Protein AF-A0AAV4P342-F1 (afdb_monomer)

Solvent-accessible surface area (backbone atoms only — not comparable to full-atom values): 11420 Å² total; per-residue (Å²): 116,71,64,65,54,53,54,51,52,50,56,57,56,65,56,68,67,87,67,71,72,65,56,50,40,52,44,43,48,60,34,45,47,59,43,49,54,59,71,66,46,94,61,94,72,48,71,66,59,52,39,51,38,52,49,53,28,53,54,42,44,49,54,38,46,46,70,66,46,58,88,58,86,49,70,69,57,56,50,50,53,48,54,50,50,56,51,38,50,75,76,40,58,54,82,57,60,67,51,48,56,55,42,55,52,46,56,63,74,35,53,67,62,44,52,48,28,45,54,52,24,50,50,52,46,50,50,55,57,73,69,47,93,63,97,67,82,57,63,36,56,50,51,30,51,30,50,53,42,27,51,52,43,40,26,53,51,35,24,74,73,62,31,66,68,47,15,51,52,50,46,56,62,63,64,71,55,58,67,71,50,47,54,24,19,63,76,62,72,53,53,68,66,52,54,52,48,52,50,57,57,60,77,71,113

InterPro domains:
  IPR002542 T20D4.11-like domain [PF01579] (27-186)

Secondary structure (DSSP, 8-state):
-HHHHHHHHHHHHHTT--SSTTHHHHHHHHHHHHHHHHHT-SS---HHHHHHHHHHHHHHHHHHHHHHHTT---HHHHHHHHHHHHHHHHHS--HHHHHHHHHHHHHHTTHHHHHHHHHHHHHHHHHHHHH--SSS--HHHHHHHHHHHHHHHHHHHHHHHH-HHHHHHHHHHTTS--HHHHHHHHHTT-HHHHHHHHHHHHTT-

Sequence (205 aa):
MQLKIVILLAILATVSVQGDEDCGEEKAGECVERLLATLLRDDDVTEEEVCSELRAVADCLRDAADECLGTTETPEIDEGLKELDDLLQQNCPTVSKRESDDLEECVKTMEDDIMDCIADSVADALESVMQSPESEVDENQLKCSMYNSVTTCIVDKIEAKCGEEAGLQMLEEMLDIPDEIKEACDSVSSLNNIFEYEIDKKKKK

pLDDT: mean 70.83, std 13.27, range [38.41, 88.88]

Foldseek 3Di:
DVLLVVLVVLLVVLLPDDDPNPQLNVQLCVLCVVLVVLVPDPDPRDLQNNLVSLVSSLVSNVVSCCVVQPPNDDVVSVVSSVVSVVSSCVRVPDPCPVLVVVLVVQLVVCPVQLVVQLVVLLVVLVVVQVPDPDPDDLPLVSLQSSLVSSLVSSLVVSCVRSNNVSSVVSNVVSVVDPPSNVVSVVVVVHPCVPSVVVVVVSVVD

Nearest PDB structures (foldseek):
  5uf7-assembly1_A  TM=2.389E-01  e=2.631E+00  Rattus norvegicus
  6w2v-assembly1_A  TM=1.939E-01  e=3.025E+00  synthetic construct

Organism: NCBI:txid1538125

Mean predicted aligned error: 17.67 Å

Structure (mmCIF, N/CA/C/O backbone):
data_AF-A0AAV4P342-F1
#
_entry.id   AF-A0AAV4P342-F1
#
loop_
_atom_site.group_PDB
_atom_site.id
_atom_site.type_symbol
_atom_site.label_atom_id
_atom_site.label_alt_id
_atom_site.label_comp_id
_atom_site.label_asym_id
_atom_site.label_entity_id
_atom_site.label_seq_id
_atom_site.pdbx_PDB_ins_code
_atom_site.Cartn_x
_atom_site.Cartn_y
_atom_site.Cartn_z
_atom_site.occupancy
_atom_site.B_iso_or_equiv
_atom_site.auth_seq_id
_atom_site.auth_comp_id
_atom_site.auth_asym_id
_atom_site.auth_atom_id
_atom_site.pdbx_PDB_model_num
ATOM 1 N N . MET A 1 1 ? -16.221 1.670 30.013 1.00 39.69 1 MET A N 1
ATOM 2 C CA . MET A 1 1 ? -15.671 2.496 31.120 1.00 39.69 1 MET A CA 1
ATOM 3 C C . MET A 1 1 ? -14.377 1.939 31.719 1.00 39.69 1 MET A C 1
ATOM 5 O O . MET A 1 1 ? -13.473 2.730 31.921 1.00 39.69 1 MET A O 1
ATOM 9 N N . GLN A 1 2 ? -14.238 0.631 31.985 1.00 41.50 2 GLN A N 1
ATOM 10 C CA . GLN A 1 2 ? -13.010 0.081 32.597 1.00 41.50 2 GLN A CA 1
ATOM 11 C C . GLN A 1 2 ? -11.780 0.110 31.665 1.00 41.50 2 GLN A C 1
ATOM 13 O O . GLN A 1 2 ? -10.688 0.411 32.125 1.00 41.50 2 GLN A O 1
ATOM 18 N N . LEU A 1 3 ? -11.972 -0.096 30.357 1.00 52.66 3 LEU A N 1
ATOM 19 C CA . LEU A 1 3 ? -10.901 -0.075 29.347 1.00 52.66 3 LEU A CA 1
ATOM 20 C C . LEU A 1 3 ? -10.212 1.298 29.225 1.00 52.66 3 LEU A C 1
ATOM 22 O O . LEU A 1 3 ? -8.991 1.389 29.200 1.00 52.66 3 LEU A O 1
ATOM 26 N N . LYS A 1 4 ? -11.018 2.373 29.239 1.00 46.91 4 LYS A N 1
ATOM 27 C CA . LYS A 1 4 ? -10.556 3.768 29.140 1.00 46.91 4 LYS A CA 1
ATOM 28 C C . LYS A 1 4 ? -9.584 4.124 30.270 1.00 46.91 4 LYS A C 1
ATOM 30 O O . LYS A 1 4 ? -8.632 4.850 30.040 1.00 46.91 4 LYS A O 1
ATOM 35 N N . ILE A 1 5 ? -9.805 3.576 31.468 1.00 50.38 5 ILE A N 1
ATOM 36 C CA . ILE A 1 5 ? -8.973 3.819 32.655 1.00 50.38 5 ILE A CA 1
ATOM 37 C C . ILE A 1 5 ? -7.654 3.039 32.578 1.00 50.38 5 ILE A C 1
ATOM 39 O O . ILE A 1 5 ? -6.623 3.562 32.977 1.00 50.38 5 ILE A O 1
ATOM 43 N N . VAL A 1 6 ? -7.668 1.811 32.049 1.00 53.28 6 VAL A N 1
ATOM 44 C CA . VAL A 1 6 ? -6.453 0.988 31.907 1.00 53.28 6 VAL A CA 1
ATOM 45 C C . VAL A 1 6 ? -5.507 1.584 30.865 1.00 53.28 6 VAL A C 1
ATOM 47 O O . VAL A 1 6 ? -4.316 1.689 31.127 1.00 53.28 6 VAL A O 1
ATOM 50 N N . ILE A 1 7 ? -6.046 2.046 29.734 1.00 55.00 7 ILE A N 1
ATOM 51 C CA . ILE A 1 7 ? -5.265 2.702 28.676 1.00 55.00 7 ILE A CA 1
ATOM 52 C C . ILE A 1 7 ? -4.688 4.036 29.175 1.00 55.00 7 ILE A C 1
ATOM 54 O O . ILE A 1 7 ? -3.506 4.300 28.993 1.00 55.00 7 ILE A O 1
ATOM 58 N N . LEU A 1 8 ? -5.484 4.830 29.900 1.00 53.34 8 LEU A N 1
ATOM 59 C CA . LEU A 1 8 ? -5.010 6.050 30.567 1.00 53.34 8 LEU A CA 1
ATOM 60 C C . LEU A 1 8 ? -3.870 5.779 31.553 1.00 53.34 8 LEU A C 1
ATOM 62 O O . LEU A 1 8 ? -2.905 6.532 31.593 1.00 53.34 8 LEU A O 1
ATOM 66 N N . LEU A 1 9 ? -3.971 4.714 32.351 1.00 53.09 9 LEU A N 1
ATOM 67 C CA . LEU A 1 9 ? -2.932 4.351 33.315 1.00 53.09 9 LEU A CA 1
ATOM 68 C C .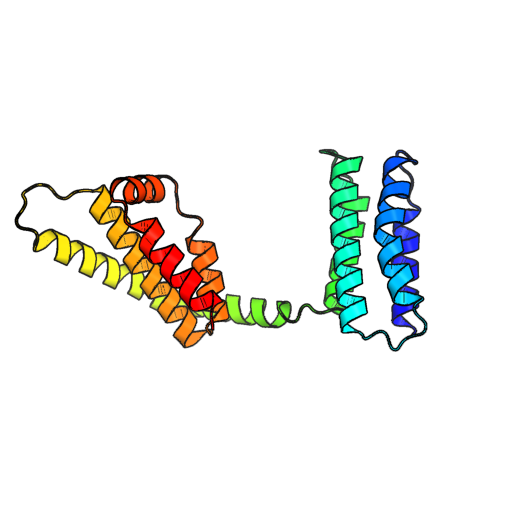 LEU A 1 9 ? -1.657 3.841 32.636 1.00 53.09 9 LEU A C 1
ATOM 70 O O . LEU A 1 9 ? -0.576 4.127 33.140 1.00 53.09 9 LEU A O 1
ATOM 74 N N . ALA A 1 10 ? -1.771 3.132 31.510 1.00 54.78 10 ALA A N 1
ATOM 75 C CA . ALA A 1 10 ? -0.622 2.688 30.722 1.00 54.78 10 ALA A CA 1
ATOM 76 C C . ALA A 1 10 ? 0.124 3.880 30.102 1.00 54.78 10 ALA A C 1
ATOM 78 O O . ALA A 1 10 ? 1.331 3.997 30.273 1.00 54.78 10 ALA A O 1
ATOM 79 N N . ILE A 1 11 ? -0.609 4.821 29.498 1.00 54.84 11 ILE A N 1
ATOM 80 C CA . ILE A 1 11 ? -0.045 6.045 28.909 1.00 54.84 11 ILE A CA 1
ATOM 81 C C . ILE A 1 11 ? 0.599 6.937 29.984 1.00 54.84 11 ILE A C 1
ATOM 83 O O . ILE A 1 11 ? 1.686 7.471 29.795 1.00 54.84 11 ILE A O 1
ATOM 87 N N . LEU A 1 12 ? -0.031 7.086 31.153 1.00 54.97 12 LEU A N 1
ATOM 88 C CA . LEU A 1 12 ? 0.563 7.845 32.261 1.00 54.97 12 LEU A CA 1
ATOM 89 C C . LEU A 1 12 ? 1.820 7.163 32.832 1.00 54.97 12 LEU A C 1
ATOM 91 O O . LEU A 1 12 ? 2.720 7.848 33.318 1.00 54.97 12 LEU A O 1
ATOM 95 N N . ALA A 1 13 ? 1.890 5.829 32.777 1.00 53.59 13 ALA A N 1
ATOM 96 C CA . ALA A 1 13 ? 3.057 5.071 33.217 1.00 53.59 13 ALA A CA 1
ATOM 97 C C . ALA A 1 13 ? 4.241 5.194 32.244 1.00 53.59 13 ALA A C 1
ATOM 99 O O . ALA A 1 13 ? 5.375 5.267 32.708 1.00 53.59 13 ALA A O 1
ATOM 100 N N . THR A 1 14 ? 4.003 5.280 30.930 1.00 51.47 14 THR A N 1
ATOM 101 C CA . THR A 1 14 ? 5.074 5.477 29.934 1.00 51.47 14 THR A CA 1
ATOM 102 C C . THR A 1 14 ? 5.670 6.884 29.982 1.00 51.47 14 THR A C 1
ATOM 104 O O . THR A 1 14 ? 6.860 7.045 29.748 1.00 51.47 14 THR A O 1
ATOM 107 N N . VAL A 1 15 ? 4.880 7.897 30.359 1.00 50.38 15 VAL A N 1
ATOM 108 C CA . VAL A 1 15 ? 5.348 9.293 30.501 1.00 50.38 15 VAL A CA 1
ATOM 109 C C . VAL A 1 15 ? 6.301 9.481 31.691 1.00 50.38 15 VAL A C 1
ATOM 111 O O . VAL A 1 15 ? 7.052 10.444 31.721 1.00 50.38 15 VAL A O 1
ATOM 114 N N . SER A 1 16 ? 6.302 8.582 32.681 1.00 46.53 16 SER A N 1
ATOM 115 C CA . SER A 1 16 ? 7.044 8.779 33.939 1.00 46.53 16 SER A CA 1
ATOM 116 C C . SER A 1 16 ? 8.382 8.024 34.037 1.00 46.53 16 SER A C 1
ATOM 118 O O . SER A 1 16 ? 8.934 7.891 35.135 1.00 46.53 16 SER A O 1
ATOM 120 N N . VAL A 1 17 ? 8.936 7.535 32.919 1.00 43.97 17 VAL A N 1
ATOM 121 C CA . VAL A 1 17 ? 10.207 6.787 32.905 1.00 43.97 17 VAL A CA 1
ATOM 122 C C . VAL A 1 17 ? 11.373 7.668 32.426 1.00 43.97 17 VAL A C 1
ATOM 124 O O . VAL A 1 17 ? 11.512 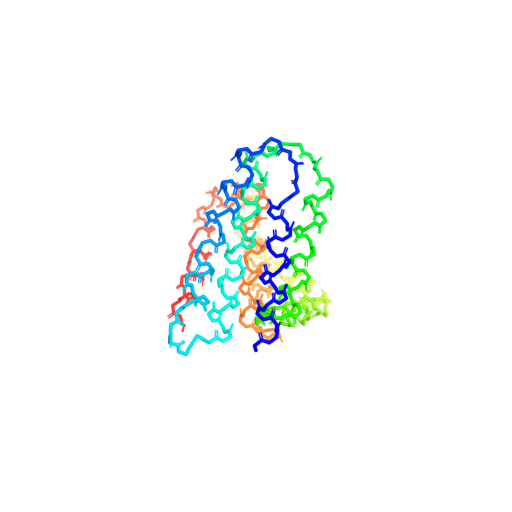7.991 31.256 1.00 43.97 17 VAL A O 1
ATOM 127 N N . GLN A 1 18 ? 12.204 8.025 33.408 1.00 46.19 18 GLN A N 1
ATOM 128 C CA . GLN A 1 18 ? 13.411 8.865 33.421 1.00 46.19 18 GLN A CA 1
ATOM 129 C C . GLN A 1 18 ? 14.385 8.755 32.226 1.00 46.19 18 GLN A C 1
ATOM 131 O O . GLN A 1 18 ? 14.973 7.697 31.997 1.00 46.19 18 GLN A O 1
ATOM 136 N N . GLY A 1 19 ? 14.709 9.908 31.623 1.00 38.41 19 GLY A N 1
ATOM 137 C CA . GLY A 1 19 ? 15.906 10.141 30.796 1.00 38.41 19 GLY A CA 1
ATOM 138 C C . GLY A 1 19 ? 15.825 11.461 30.011 1.00 38.41 19 GLY A C 1
ATOM 139 O O . GLY A 1 19 ? 14.938 11.599 29.184 1.00 38.41 19 GLY A O 1
ATOM 140 N N . ASP A 1 20 ? 16.723 12.420 30.296 1.00 45.66 20 ASP A N 1
ATOM 141 C CA . ASP A 1 20 ? 16.700 13.832 29.837 1.00 45.66 20 ASP A CA 1
ATOM 142 C C . ASP A 1 20 ? 15.310 14.495 29.970 1.00 45.66 20 ASP A C 1
ATOM 144 O O . ASP A 1 20 ? 14.632 14.821 28.995 1.00 45.66 20 ASP A O 1
ATOM 148 N N . GLU A 1 21 ? 14.926 14.675 31.243 1.00 49.41 21 GLU A N 1
ATOM 149 C CA . GLU A 1 21 ? 13.583 14.938 31.800 1.00 49.41 21 GLU A CA 1
ATOM 150 C C . GLU A 1 21 ? 12.731 16.015 31.097 1.00 49.41 21 GLU A C 1
ATOM 152 O O . GLU A 1 21 ? 11.513 15.966 31.213 1.00 49.41 21 GLU A O 1
ATOM 157 N N . ASP A 1 22 ? 13.304 16.953 30.338 1.00 54.69 22 ASP A N 1
ATOM 158 C CA . ASP A 1 22 ? 12.523 18.056 29.760 1.00 54.69 22 ASP A CA 1
ATOM 159 C C . ASP A 1 22 ? 11.938 17.744 28.364 1.00 54.69 22 ASP A C 1
ATOM 161 O O . ASP A 1 22 ? 10.807 18.128 28.091 1.00 54.69 22 ASP A O 1
ATOM 165 N N . CYS A 1 23 ? 12.652 17.040 27.470 1.00 65.62 23 CYS A N 1
ATOM 166 C CA . CYS A 1 23 ? 12.171 16.842 26.086 1.00 65.62 23 CYS A CA 1
ATOM 167 C C . CYS A 1 23 ? 11.056 15.794 26.012 1.00 65.62 23 CYS A C 1
ATOM 169 O O . CYS A 1 23 ? 9.989 16.044 25.449 1.00 65.62 23 CYS A O 1
ATOM 171 N N . GLY A 1 24 ? 11.313 14.614 26.586 1.00 64.38 24 GLY A N 1
ATOM 172 C CA . GLY A 1 24 ? 10.409 13.471 26.482 1.00 64.38 24 GLY A CA 1
ATOM 173 C C . GLY A 1 24 ? 9.099 13.693 27.233 1.00 64.38 24 GLY A C 1
ATOM 174 O O . GLY A 1 24 ? 8.031 13.416 26.693 1.00 64.38 24 GLY A O 1
ATOM 175 N N . GLU A 1 25 ? 9.160 14.242 28.449 1.00 64.31 25 GLU A N 1
ATOM 176 C CA . GLU A 1 25 ? 7.966 14.469 29.271 1.00 64.31 25 GLU A CA 1
ATOM 177 C C . GLU A 1 25 ? 7.082 15.594 28.714 1.00 64.31 25 GLU A C 1
ATOM 179 O O . GLU A 1 25 ? 5.857 15.448 28.693 1.00 64.31 25 GLU A O 1
ATOM 184 N N . GLU A 1 26 ? 7.676 16.690 28.220 1.00 70.00 26 GLU A N 1
ATOM 185 C CA . GLU A 1 26 ? 6.932 17.803 27.614 1.00 70.00 26 GLU A CA 1
ATOM 186 C C . GLU A 1 26 ? 6.199 17.336 26.352 1.00 70.00 26 GLU A C 1
ATOM 188 O O . GLU A 1 26 ? 4.979 17.484 26.249 1.00 70.00 26 GLU A O 1
ATOM 193 N N . LYS A 1 27 ? 6.916 16.681 25.431 1.00 73.69 27 LYS A N 1
ATOM 194 C CA . LYS A 1 27 ? 6.348 16.186 24.172 1.00 73.69 27 LYS A CA 1
ATOM 195 C C . LYS A 1 27 ? 5.317 15.088 24.386 1.00 73.69 27 LYS A C 1
ATOM 197 O O . LYS A 1 27 ? 4.244 15.130 23.788 1.00 73.69 27 LYS A O 1
ATOM 202 N N . ALA A 1 28 ? 5.586 14.135 25.277 1.00 71.69 28 ALA A N 1
ATOM 203 C CA . ALA A 1 28 ? 4.610 13.101 25.595 1.00 71.69 28 ALA A CA 1
ATOM 204 C C . ALA A 1 28 ? 3.357 13.697 26.264 1.00 71.69 28 ALA A C 1
ATOM 206 O O . ALA A 1 28 ? 2.240 13.262 25.982 1.00 71.69 28 ALA A O 1
ATOM 207 N N . GLY A 1 29 ? 3.517 14.740 27.086 1.00 70.88 29 GLY A N 1
ATOM 208 C CA . GLY A 1 29 ? 2.409 15.525 27.625 1.00 70.88 29 GLY A CA 1
ATOM 209 C C . GLY A 1 29 ? 1.546 16.164 26.533 1.00 70.88 29 GLY A C 1
ATOM 210 O O . GLY A 1 29 ? 0.322 16.006 26.556 1.00 70.88 29 GLY A O 1
ATOM 211 N N . GLU A 1 30 ? 2.170 16.817 25.548 1.00 78.56 30 GLU A N 1
ATOM 212 C CA . GLU A 1 30 ? 1.481 17.406 24.388 1.00 78.56 30 GLU A CA 1
ATOM 213 C C . GLU A 1 30 ? 0.723 16.350 23.568 1.00 78.56 30 GLU A C 1
ATOM 215 O O . GLU A 1 30 ? -0.422 16.578 23.160 1.00 78.56 30 GLU A O 1
ATOM 220 N N . CYS A 1 31 ? 1.317 15.168 23.372 1.00 79.62 31 CYS A N 1
ATOM 221 C CA . CYS A 1 31 ? 0.676 14.067 22.657 1.00 79.62 31 CYS A CA 1
ATOM 222 C C . CYS A 1 31 ? -0.607 13.597 23.353 1.00 79.62 31 CYS A C 1
ATOM 224 O O . CYS A 1 31 ? -1.614 13.323 22.700 1.00 79.62 31 CYS A O 1
ATOM 226 N N . VAL A 1 32 ? -0.604 13.533 24.685 1.00 78.50 32 VAL A N 1
ATOM 227 C CA . VAL A 1 32 ? -1.720 12.983 25.469 1.00 78.50 32 VAL A CA 1
ATOM 228 C C . VAL A 1 32 ? -2.809 14.025 25.752 1.00 78.50 32 VAL A C 1
ATOM 230 O O . VAL A 1 32 ? -3.959 13.658 26.013 1.00 78.50 32 VAL A O 1
ATOM 233 N N . GLU A 1 33 ? -2.507 15.323 25.652 1.00 77.81 33 GLU A N 1
ATOM 234 C CA . GLU A 1 33 ? -3.463 16.404 25.924 1.00 77.81 33 GLU A CA 1
ATOM 235 C C . GLU A 1 33 ? -4.714 16.321 25.033 1.00 77.81 33 GLU A C 1
ATOM 237 O O . GLU A 1 33 ? -5.838 16.479 25.520 1.00 77.81 33 GLU A O 1
ATOM 242 N N . ARG A 1 34 ? -4.551 15.997 23.742 1.00 71.69 34 ARG A N 1
ATOM 243 C CA . ARG A 1 34 ? -5.686 15.846 22.810 1.00 71.69 34 ARG A CA 1
ATOM 244 C C . ARG A 1 34 ? -6.589 14.676 23.176 1.00 71.69 34 ARG A C 1
ATOM 246 O O . ARG A 1 34 ? -7.809 14.831 23.224 1.00 71.69 34 ARG A O 1
ATOM 253 N N . LEU A 1 35 ? -5.996 13.538 23.527 1.00 75.94 35 LEU A N 1
ATOM 254 C CA . LEU A 1 35 ? -6.743 12.373 23.988 1.00 75.94 35 LEU A CA 1
ATOM 255 C C . LEU A 1 35 ? -7.497 12.670 25.285 1.00 75.94 35 LEU A C 1
ATOM 257 O O . LEU A 1 35 ? -8.662 12.296 25.414 1.00 75.94 35 LEU A O 1
ATOM 261 N N . LEU A 1 36 ? -6.867 13.367 26.234 1.00 73.19 36 LEU A N 1
ATOM 262 C CA . LEU A 1 36 ? -7.525 13.804 27.465 1.00 73.19 36 LEU A CA 1
ATOM 263 C C . LEU A 1 36 ? -8.701 14.732 27.168 1.00 73.19 36 LEU A C 1
ATOM 265 O O . LEU A 1 36 ? -9.776 14.534 27.731 1.00 73.19 36 LEU A O 1
ATOM 269 N N . ALA A 1 37 ? -8.533 15.696 26.262 1.00 76.75 37 ALA A N 1
ATOM 270 C CA . ALA A 1 37 ? -9.610 16.589 25.854 1.00 76.75 37 ALA A CA 1
ATOM 271 C C . ALA A 1 37 ? -10.787 15.810 25.252 1.00 76.75 37 ALA A C 1
ATOM 273 O O . ALA A 1 37 ? -11.933 16.061 25.623 1.00 76.75 37 ALA A O 1
ATOM 274 N N . THR A 1 38 ? -10.521 14.820 24.396 1.00 74.12 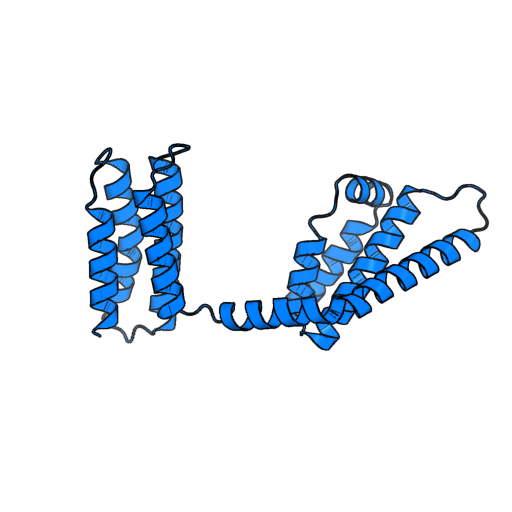38 THR A N 1
ATOM 275 C CA . THR A 1 38 ? -11.562 13.960 23.820 1.00 74.12 38 THR A CA 1
ATOM 276 C C . THR A 1 38 ? -12.234 13.086 24.877 1.00 74.12 38 THR A C 1
ATOM 278 O O . THR A 1 38 ? -13.456 12.997 24.901 1.00 74.12 38 THR A O 1
ATOM 281 N N . LEU A 1 39 ? -11.479 12.485 25.800 1.00 71.12 39 LEU A N 1
ATOM 282 C CA . LEU A 1 39 ? -12.028 11.627 26.857 1.00 71.12 39 LEU A CA 1
ATOM 283 C C . LEU A 1 39 ? -12.814 12.392 27.934 1.00 71.12 39 LEU A C 1
ATOM 285 O O . LEU A 1 39 ? -13.676 11.794 28.579 1.00 71.12 39 LEU A O 1
ATOM 289 N N . LEU A 1 40 ? -12.507 13.675 28.143 1.00 73.06 40 LEU A N 1
ATOM 290 C CA . LEU A 1 40 ? -13.145 14.550 29.133 1.00 73.06 40 LEU A CA 1
ATOM 291 C C . LEU A 1 40 ? -14.313 15.369 28.569 1.00 73.06 40 LEU A C 1
ATOM 293 O O . LEU A 1 40 ? -14.919 16.137 29.316 1.00 73.06 40 LEU A O 1
ATOM 297 N N . ARG A 1 41 ? -14.647 15.234 27.279 1.00 76.06 41 ARG A N 1
ATOM 298 C CA . ARG A 1 41 ? -15.871 15.840 26.739 1.00 76.06 41 ARG A CA 1
ATOM 299 C C . ARG A 1 41 ? -17.101 15.204 27.389 1.00 76.06 41 ARG A C 1
ATOM 301 O O . ARG A 1 41 ? -17.213 13.986 27.459 1.00 76.06 41 ARG A O 1
ATOM 308 N N . ASP A 1 42 ? -18.038 16.054 27.811 1.00 58.31 42 ASP A N 1
ATOM 309 C CA . ASP A 1 42 ? -19.325 15.664 28.413 1.00 58.31 42 ASP A CA 1
ATOM 310 C C . ASP A 1 42 ? -20.308 15.014 27.405 1.00 58.31 42 ASP A C 1
ATOM 312 O O . ASP A 1 42 ? -21.388 14.569 27.796 1.00 58.31 42 ASP A O 1
ATOM 316 N N . ASP A 1 43 ? -19.951 14.970 26.116 1.00 65.69 43 ASP A N 1
ATOM 317 C CA . ASP A 1 43 ? -20.760 14.403 25.029 1.00 65.69 43 ASP A CA 1
ATOM 318 C C . ASP A 1 43 ? -20.573 12.873 24.897 1.00 65.69 43 ASP A C 1
ATOM 320 O O . ASP A 1 43 ? -19.605 12.301 25.399 1.00 65.69 4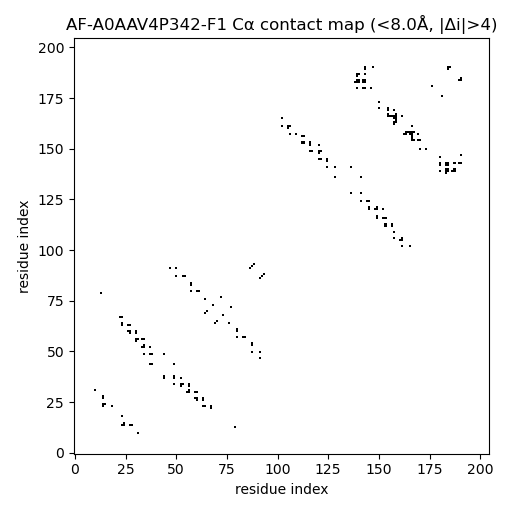3 ASP A O 1
ATOM 324 N N . ASP A 1 44 ? -21.480 12.199 24.177 1.00 69.00 44 ASP A N 1
ATOM 325 C CA . ASP A 1 44 ? -21.371 10.772 23.826 1.00 69.00 44 ASP A CA 1
ATOM 326 C C . ASP A 1 44 ? -20.176 10.518 22.879 1.00 69.00 44 ASP A C 1
ATOM 328 O O . ASP A 1 44 ? -20.338 10.403 21.666 1.00 69.00 44 ASP A O 1
ATOM 332 N N . VAL A 1 45 ? -18.964 10.431 23.435 1.00 71.75 45 VAL A N 1
ATOM 333 C CA . VAL A 1 45 ? -17.745 10.076 22.691 1.00 71.75 45 VAL A CA 1
ATOM 334 C C . VAL A 1 45 ? -17.844 8.629 22.214 1.00 71.75 45 VAL A C 1
ATOM 336 O O . VAL A 1 45 ? -17.912 7.697 23.031 1.00 71.75 45 VAL A O 1
ATOM 339 N N . THR A 1 46 ? -17.809 8.437 20.899 1.00 77.69 46 THR A N 1
ATOM 340 C CA . THR A 1 46 ? -17.882 7.111 20.277 1.00 77.69 46 THR A CA 1
ATOM 341 C C . THR A 1 46 ? -16.581 6.323 20.460 1.00 77.69 46 THR A C 1
ATOM 343 O O . THR A 1 46 ? -15.510 6.882 20.697 1.00 77.69 46 THR A O 1
ATOM 346 N N . GLU A 1 47 ? -16.653 4.992 20.374 1.00 72.31 47 GLU A N 1
ATOM 347 C CA . GLU A 1 47 ? -15.452 4.141 20.423 1.00 72.31 47 GLU A CA 1
ATOM 348 C C . GLU A 1 47 ? -14.510 4.419 19.242 1.00 72.31 47 GLU A C 1
ATOM 350 O O . GLU A 1 47 ? -13.296 4.395 19.414 1.00 72.31 47 GLU A O 1
ATOM 355 N N . GLU A 1 48 ? -15.061 4.765 18.076 1.00 73.12 48 GLU A N 1
ATOM 356 C CA . GLU A 1 48 ? -14.302 5.121 16.875 1.00 73.12 48 GLU A CA 1
ATOM 357 C C . GLU A 1 48 ? -13.490 6.409 17.062 1.00 73.12 48 GLU A C 1
ATOM 359 O O . GLU A 1 48 ? -12.299 6.430 16.753 1.00 73.12 48 GLU A O 1
ATOM 364 N N . GLU A 1 49 ? -14.085 7.446 17.660 1.00 76.31 49 GLU A N 1
ATOM 365 C CA . GLU A 1 49 ? -13.376 8.684 18.010 1.00 76.31 49 GLU A CA 1
ATOM 366 C C . GLU A 1 49 ? -12.256 8.428 19.024 1.00 76.31 49 GLU A C 1
ATOM 368 O O . GLU A 1 49 ? -11.139 8.909 18.843 1.00 76.31 49 GLU A O 1
ATOM 373 N N . VAL A 1 50 ? -12.508 7.618 20.060 1.00 78.38 50 VAL A N 1
ATOM 374 C CA . VAL A 1 50 ? -11.465 7.253 21.037 1.00 78.38 50 VAL A CA 1
ATOM 375 C C . VAL A 1 50 ? -10.322 6.501 20.362 1.00 78.38 50 VAL A C 1
ATOM 377 O O . VAL A 1 50 ? -9.160 6.770 20.649 1.00 78.38 50 VAL A O 1
ATOM 380 N N . CYS A 1 51 ? -10.634 5.572 19.462 1.00 78.75 51 CYS A N 1
ATOM 381 C CA . CYS A 1 51 ? -9.626 4.808 18.744 1.00 78.75 51 CYS A CA 1
ATOM 382 C C . CYS A 1 51 ? -8.835 5.649 17.742 1.00 78.75 51 CYS A C 1
ATOM 384 O O . CYS A 1 51 ? -7.637 5.425 17.582 1.00 78.75 51 CYS A O 1
ATOM 386 N N . SER A 1 52 ? -9.471 6.625 17.094 1.00 80.44 52 SER A N 1
ATOM 387 C CA . SER A 1 52 ? -8.784 7.593 16.239 1.00 80.44 52 SER A CA 1
ATOM 388 C C . SER A 1 52 ? -7.789 8.431 17.042 1.00 80.44 52 SER A C 1
ATOM 390 O O . SER A 1 52 ? -6.629 8.544 16.656 1.00 80.44 52 SER A O 1
ATOM 392 N N . GLU A 1 53 ? -8.215 8.971 18.185 1.00 82.06 53 GLU A N 1
ATOM 393 C CA . GLU A 1 53 ? -7.340 9.774 19.043 1.00 82.06 53 GLU A CA 1
ATOM 394 C C . GLU A 1 53 ? -6.206 8.942 19.641 1.00 82.06 53 GLU A C 1
ATOM 396 O O . GLU A 1 53 ? -5.065 9.384 19.650 1.00 82.06 53 GLU A O 1
ATOM 401 N N . LEU A 1 54 ? -6.477 7.714 20.089 1.00 79.62 54 LEU A N 1
ATOM 402 C CA . LEU A 1 54 ? -5.438 6.834 20.628 1.00 79.62 54 LEU A CA 1
ATOM 403 C C . LEU A 1 54 ? -4.341 6.516 19.602 1.00 79.62 54 LEU A C 1
ATOM 405 O O . LEU A 1 54 ? -3.172 6.464 19.975 1.00 79.62 54 LEU A O 1
ATOM 409 N N . ARG A 1 55 ? -4.696 6.336 18.322 1.00 81.62 55 ARG A N 1
ATOM 410 C CA . ARG A 1 55 ? -3.704 6.171 17.248 1.00 81.62 55 ARG A CA 1
ATOM 411 C C . ARG A 1 55 ? -2.901 7.448 17.030 1.00 81.62 55 ARG A C 1
ATOM 413 O O . ARG A 1 55 ? -1.681 7.382 16.994 1.00 81.62 55 ARG A O 1
ATOM 420 N N . ALA A 1 56 ? -3.569 8.6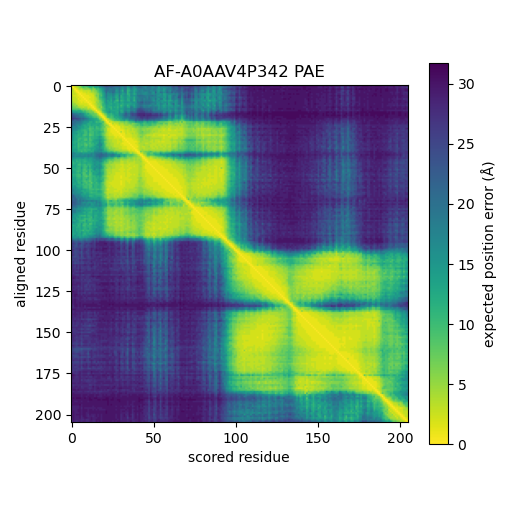01 16.996 1.00 82.31 56 ALA A N 1
ATOM 421 C CA . ALA A 1 56 ? -2.892 9.889 16.872 1.00 82.31 56 ALA A CA 1
ATOM 422 C C . ALA A 1 56 ? -1.908 10.152 18.029 1.00 82.31 56 ALA A C 1
ATOM 424 O O . ALA A 1 56 ? -0.841 10.721 17.810 1.00 82.31 56 ALA A O 1
ATOM 425 N N . VAL A 1 57 ? -2.233 9.712 19.251 1.00 82.69 57 VAL A N 1
ATOM 426 C CA . VAL A 1 57 ? -1.302 9.767 20.388 1.00 82.69 57 VAL A CA 1
ATOM 427 C C . VAL A 1 57 ? -0.114 8.839 20.178 1.00 82.69 57 VAL A C 1
ATOM 429 O O . VAL A 1 57 ? 1.009 9.258 20.429 1.00 82.69 57 VAL A O 1
ATOM 432 N N . ALA A 1 58 ? -0.337 7.605 19.725 1.00 81.00 58 ALA A N 1
ATOM 433 C CA . ALA A 1 58 ? 0.757 6.671 19.467 1.00 81.00 58 ALA A CA 1
ATOM 434 C C . ALA A 1 58 ? 1.716 7.191 18.389 1.00 81.00 58 ALA A C 1
ATOM 436 O O . ALA A 1 58 ? 2.924 7.142 18.593 1.00 81.00 58 ALA A O 1
ATOM 437 N N . ASP A 1 59 ? 1.193 7.753 17.298 1.00 82.88 59 ASP A N 1
ATOM 438 C CA . ASP A 1 59 ? 2.010 8.372 16.250 1.00 82.88 59 ASP A CA 1
ATOM 439 C C . ASP A 1 59 ? 2.805 9.565 16.799 1.00 82.88 59 ASP A C 1
ATOM 441 O O . ASP A 1 59 ? 4.016 9.633 16.625 1.00 82.88 59 ASP A O 1
ATOM 445 N N . CYS A 1 60 ? 2.158 10.442 17.572 1.00 81.81 60 CYS A N 1
ATOM 446 C CA . CYS A 1 60 ? 2.831 11.567 18.219 1.00 81.81 60 CYS A CA 1
ATOM 447 C C . CYS A 1 60 ? 3.942 11.120 19.187 1.00 81.81 60 CYS A C 1
ATOM 449 O O . CYS A 1 60 ? 4.995 11.748 19.247 1.00 81.81 60 CYS A O 1
ATOM 451 N N . LEU A 1 61 ? 3.736 10.029 19.935 1.00 79.19 61 LEU A N 1
ATOM 452 C CA . LEU A 1 61 ? 4.752 9.480 20.838 1.00 79.19 61 LEU A CA 1
ATOM 453 C C . LEU A 1 61 ? 5.947 8.893 20.080 1.00 79.19 61 LEU A C 1
ATOM 455 O O . LEU A 1 61 ? 7.066 8.996 20.579 1.00 79.19 61 LEU A O 1
ATOM 459 N N . ARG A 1 62 ? 5.738 8.319 18.886 1.00 80.00 62 ARG A N 1
ATOM 460 C CA . ARG A 1 62 ? 6.840 7.888 18.011 1.00 80.00 62 ARG A CA 1
ATOM 461 C C . ARG A 1 62 ? 7.643 9.077 17.515 1.00 80.00 62 ARG A C 1
ATOM 463 O O . ARG A 1 62 ? 8.853 9.093 17.695 1.00 80.00 62 ARG A O 1
ATOM 470 N N . ASP A 1 63 ? 6.963 10.094 16.990 1.00 81.44 63 ASP A N 1
ATOM 471 C CA . ASP A 1 63 ? 7.621 11.317 16.526 1.00 81.44 63 ASP A CA 1
ATOM 472 C C . ASP A 1 63 ? 8.406 11.982 17.670 1.00 81.44 63 ASP A C 1
ATOM 474 O O . ASP A 1 63 ? 9.540 12.417 17.489 1.00 81.44 63 ASP A O 1
ATOM 478 N N . ALA A 1 64 ? 7.838 12.009 18.880 1.00 79.19 64 ALA A N 1
ATOM 479 C CA . ALA A 1 64 ? 8.511 12.518 20.071 1.00 79.19 64 ALA A CA 1
ATOM 480 C C . ALA A 1 64 ? 9.738 11.677 20.463 1.00 79.19 64 ALA A C 1
ATOM 482 O O . ALA A 1 64 ? 10.764 12.241 20.848 1.00 79.19 64 ALA A O 1
ATOM 483 N N . ALA A 1 65 ? 9.653 10.348 20.364 1.00 74.44 65 ALA A N 1
ATOM 484 C CA . ALA A 1 65 ? 10.782 9.457 20.610 1.00 74.44 65 ALA A CA 1
ATOM 485 C C . ALA A 1 65 ? 11.904 9.699 19.588 1.00 74.44 65 ALA A C 1
ATOM 487 O O . ALA A 1 65 ? 13.052 9.899 19.987 1.00 74.44 65 ALA A O 1
ATOM 488 N N . ASP A 1 66 ? 11.571 9.790 18.301 1.00 78.12 66 ASP A N 1
ATOM 489 C CA . ASP A 1 66 ? 12.524 10.073 17.225 1.00 78.12 66 ASP A CA 1
ATOM 490 C C . ASP A 1 66 ? 13.174 11.458 17.390 1.00 78.12 66 ASP A C 1
ATOM 492 O O . ASP A 1 66 ? 14.387 11.612 17.231 1.00 78.12 66 ASP A O 1
ATOM 496 N N . GLU A 1 67 ? 12.395 12.478 17.761 1.00 77.06 67 GLU A N 1
ATOM 497 C CA . GLU A 1 67 ? 12.889 13.839 17.991 1.00 77.06 67 GLU A CA 1
ATOM 498 C C . GLU A 1 67 ? 13.799 13.944 19.224 1.00 77.06 67 GLU A C 1
ATOM 500 O O . GLU A 1 67 ? 14.837 14.612 19.165 1.00 77.06 67 GLU A O 1
ATOM 505 N N . CYS A 1 68 ? 13.427 13.309 20.341 1.00 74.31 68 CYS A N 1
ATOM 506 C CA . CYS A 1 68 ? 14.164 13.433 21.600 1.00 74.31 68 CYS A CA 1
ATOM 507 C C . CYS A 1 68 ? 15.367 12.478 21.691 1.00 74.31 68 CYS A C 1
ATOM 509 O O . CYS A 1 68 ? 16.361 12.818 22.334 1.00 74.31 68 CYS A O 1
ATOM 511 N N . LEU A 1 69 ? 15.321 11.306 21.047 1.00 69.81 69 LEU A N 1
ATOM 512 C CA . LEU A 1 69 ? 16.393 10.299 21.097 1.00 69.81 69 LEU A CA 1
ATOM 513 C C . LEU A 1 69 ? 17.278 10.299 19.844 1.00 69.81 69 LEU A C 1
ATOM 515 O O . LEU A 1 69 ? 18.434 9.850 19.887 1.00 69.81 69 LEU A O 1
ATOM 519 N N . GLY A 1 70 ? 16.767 10.811 18.722 1.00 71.38 70 GLY A N 1
ATOM 520 C CA . GLY A 1 70 ? 17.457 10.828 17.440 1.00 71.38 70 GLY A CA 1
ATOM 521 C C . GLY A 1 70 ? 17.804 9.419 16.960 1.00 71.38 70 GLY A C 1
ATOM 522 O O . GLY A 1 70 ? 16.941 8.606 16.675 1.00 71.38 70 GLY A O 1
ATOM 523 N N . THR A 1 71 ? 19.103 9.125 16.856 1.00 67.75 71 THR A N 1
ATOM 524 C CA . THR A 1 71 ? 19.608 7.799 16.420 1.00 67.75 71 THR A CA 1
ATOM 525 C C . THR A 1 71 ? 19.926 6.858 17.584 1.00 67.75 71 THR A C 1
ATOM 527 O O . THR A 1 71 ? 20.538 5.809 17.388 1.00 67.75 71 THR A O 1
ATOM 530 N N . THR A 1 72 ? 19.588 7.261 18.808 1.00 69.81 72 THR A N 1
ATOM 531 C CA . THR A 1 72 ? 19.882 6.485 20.011 1.00 69.81 72 THR A CA 1
ATOM 532 C C . THR A 1 72 ? 18.786 5.448 20.208 1.00 69.81 72 THR A C 1
ATOM 534 O O . THR A 1 72 ? 17.703 5.788 20.669 1.00 69.81 72 THR A O 1
ATOM 537 N N . GLU A 1 73 ? 19.070 4.189 19.878 1.00 65.50 73 GLU A N 1
ATOM 538 C CA . GLU A 1 73 ? 18.156 3.082 20.175 1.00 65.50 73 GLU A CA 1
ATOM 539 C C . GLU A 1 73 ? 18.024 2.908 21.695 1.00 65.50 73 GLU A C 1
ATOM 541 O O . GLU A 1 73 ? 19.019 2.692 22.400 1.00 65.50 73 GLU A O 1
ATOM 546 N N . THR A 1 74 ? 16.794 2.999 22.199 1.00 71.19 74 THR A N 1
ATOM 547 C CA . THR A 1 74 ? 16.459 2.760 23.605 1.00 71.19 74 THR A CA 1
ATOM 548 C C . THR A 1 74 ? 15.446 1.614 23.681 1.00 71.19 74 THR A C 1
ATOM 550 O O . THR A 1 74 ? 14.254 1.805 23.433 1.00 71.19 74 THR A O 1
ATOM 553 N N . PRO A 1 75 ? 15.896 0.394 24.027 1.00 71.06 75 PRO A N 1
ATOM 554 C CA . PRO A 1 75 ? 15.051 -0.794 23.955 1.00 71.06 75 PRO A CA 1
ATOM 555 C C . PRO A 1 75 ? 13.805 -0.696 24.843 1.00 71.06 75 PRO A C 1
ATOM 557 O O . PRO A 1 75 ? 12.789 -1.300 24.520 1.00 71.06 75 PRO A O 1
ATOM 560 N N . GLU A 1 76 ? 13.850 0.077 25.932 1.00 67.88 76 GLU A N 1
ATOM 561 C CA . GLU A 1 76 ? 12.696 0.322 26.798 1.00 67.88 76 GLU A CA 1
ATOM 562 C C . GLU A 1 76 ? 11.591 1.149 26.116 1.00 67.88 76 GLU A C 1
ATOM 564 O O . GLU A 1 76 ? 10.407 0.905 26.354 1.00 67.88 76 GLU A O 1
ATOM 569 N N . ILE A 1 77 ? 11.953 2.119 25.269 1.00 66.50 77 ILE A N 1
ATOM 570 C CA . ILE A 1 77 ? 10.984 2.956 24.545 1.00 66.50 77 ILE A CA 1
ATOM 571 C C . ILE A 1 77 ? 10.434 2.187 23.350 1.00 66.50 77 ILE A C 1
ATOM 573 O O . ILE A 1 77 ? 9.224 2.195 23.136 1.00 66.50 77 ILE A O 1
ATOM 577 N N . ASP A 1 78 ? 11.284 1.437 22.649 1.00 69.06 78 ASP A N 1
ATOM 578 C CA . ASP A 1 78 ? 10.851 0.537 21.579 1.00 69.06 78 ASP A CA 1
ATOM 579 C C . ASP A 1 78 ? 9.880 -0.537 22.098 1.00 69.06 78 ASP A C 1
ATOM 581 O O . ASP A 1 78 ? 8.858 -0.823 21.468 1.00 69.06 78 ASP A O 1
ATOM 585 N N . GLU A 1 79 ? 10.159 -1.117 23.273 1.00 72.31 79 GLU A N 1
ATOM 586 C CA . GLU A 1 79 ? 9.265 -2.070 23.938 1.00 72.31 79 GLU A CA 1
ATOM 587 C C . GLU A 1 79 ? 7.946 -1.399 24.345 1.00 72.31 79 GLU A C 1
ATOM 589 O O . GLU A 1 79 ? 6.877 -1.937 24.056 1.00 72.31 79 GLU A O 1
ATOM 594 N N . GLY A 1 80 ? 7.995 -0.192 24.917 1.00 69.31 80 GLY A N 1
ATOM 595 C CA . GLY A 1 80 ? 6.798 0.571 25.283 1.00 69.31 80 GLY A CA 1
ATOM 596 C C . GLY A 1 80 ? 5.917 0.959 24.088 1.00 69.31 80 GLY A C 1
ATOM 597 O O . GLY A 1 80 ? 4.693 0.819 24.150 1.00 69.31 80 GLY A O 1
ATOM 598 N N . LEU A 1 81 ? 6.516 1.400 22.978 1.00 72.69 81 LEU A N 1
ATOM 599 C CA . LEU A 1 81 ? 5.802 1.720 21.735 1.00 72.69 81 LEU A CA 1
ATOM 600 C C . LEU A 1 81 ? 5.170 0.469 21.118 1.00 72.69 81 LEU A C 1
ATOM 602 O O . LEU A 1 81 ? 4.035 0.511 20.639 1.00 72.69 81 LEU A O 1
ATOM 606 N N . LYS A 1 82 ? 5.867 -0.667 21.184 1.00 74.88 82 LYS A N 1
ATOM 607 C CA . LYS A 1 82 ? 5.339 -1.948 20.717 1.00 74.88 82 LYS A CA 1
ATOM 608 C C . LYS A 1 82 ? 4.174 -2.449 21.574 1.00 74.88 82 LYS A C 1
ATOM 610 O O . LYS A 1 82 ? 3.174 -2.913 21.030 1.00 74.88 82 LYS A O 1
ATOM 615 N N . GLU A 1 83 ? 4.261 -2.336 22.899 1.00 74.44 83 GLU A N 1
ATOM 616 C CA . GLU A 1 83 ? 3.145 -2.668 23.793 1.00 74.44 83 GLU A CA 1
ATOM 617 C C . GLU A 1 83 ? 1.923 -1.775 23.531 1.00 74.44 83 GLU A C 1
ATOM 619 O O . GLU A 1 83 ? 0.784 -2.256 23.542 1.00 74.44 83 GLU A O 1
ATOM 624 N N . LEU A 1 84 ? 2.148 -0.487 23.252 1.00 73.38 84 LEU A N 1
ATOM 625 C CA . LEU A 1 84 ? 1.091 0.445 22.867 1.00 73.38 84 LEU A CA 1
ATOM 626 C C . LEU A 1 84 ? 0.410 0.014 21.560 1.00 73.38 84 LEU A C 1
ATOM 628 O O . LEU A 1 84 ? -0.820 0.024 21.485 1.00 73.38 84 LEU A O 1
ATOM 632 N N . ASP A 1 85 ? 1.179 -0.431 20.566 1.00 72.62 85 ASP A N 1
ATOM 633 C CA . ASP A 1 85 ? 0.645 -0.968 19.312 1.00 72.62 85 ASP A CA 1
ATOM 634 C C . ASP A 1 85 ? -0.172 -2.241 19.499 1.00 72.62 85 ASP A C 1
ATOM 636 O O . ASP A 1 85 ? -1.250 -2.386 18.913 1.00 72.62 85 ASP A O 1
ATOM 640 N N . ASP A 1 86 ? 0.309 -3.163 20.325 1.00 76.12 86 ASP A N 1
ATOM 641 C CA . ASP A 1 86 ? -0.406 -4.402 20.614 1.00 76.12 86 ASP A CA 1
ATOM 642 C C . ASP A 1 86 ? -1.730 -4.111 21.337 1.00 76.12 86 ASP A C 1
ATOM 644 O O . ASP A 1 86 ? -2.761 -4.731 21.046 1.00 76.12 86 ASP A O 1
ATOM 648 N N . LEU A 1 87 ? -1.738 -3.132 22.248 1.00 72.56 87 LEU A N 1
ATOM 649 C CA . LEU A 1 87 ? -2.950 -2.668 22.921 1.00 72.56 87 LEU A CA 1
ATOM 650 C C . LEU A 1 87 ? -3.916 -1.981 21.953 1.00 72.56 87 LEU A C 1
ATOM 652 O O . LEU A 1 87 ? -5.123 -2.245 22.019 1.00 72.56 87 LEU A O 1
ATOM 656 N N . LEU A 1 88 ? -3.409 -1.140 21.051 1.00 76.44 88 LEU A N 1
ATOM 657 C CA . LEU A 1 88 ? -4.200 -0.512 19.998 1.00 76.44 88 LEU A CA 1
ATOM 658 C C . LEU A 1 88 ? -4.830 -1.558 19.087 1.00 76.44 88 LEU A C 1
ATOM 660 O O . LEU A 1 88 ? -6.023 -1.488 18.831 1.00 76.44 88 LEU A O 1
ATOM 664 N N . GLN A 1 89 ? -4.095 -2.575 18.655 1.00 73.44 89 GLN A N 1
ATOM 665 C CA . GLN A 1 89 ? -4.641 -3.615 17.781 1.00 73.44 89 GLN A CA 1
ATOM 666 C C . GLN A 1 89 ? -5.733 -4.446 18.454 1.00 73.44 89 GLN A C 1
ATOM 668 O O . GLN A 1 89 ? -6.730 -4.793 17.821 1.00 73.44 89 GLN A O 1
ATOM 673 N N . GLN A 1 90 ? -5.569 -4.754 19.741 1.00 75.56 90 GLN A N 1
ATOM 674 C CA . GLN A 1 90 ? -6.541 -5.548 20.492 1.00 75.56 90 GLN A CA 1
ATOM 675 C C . GLN A 1 90 ? -7.838 -4.785 20.785 1.00 75.56 90 GLN A C 1
ATOM 677 O O . GLN A 1 90 ? -8.912 -5.387 20.803 1.00 75.56 90 GLN A O 1
ATOM 682 N N . ASN A 1 91 ? -7.744 -3.479 21.049 1.00 71.31 91 ASN A N 1
ATOM 683 C CA . ASN A 1 91 ? -8.862 -2.680 21.568 1.00 71.31 91 ASN A CA 1
ATOM 684 C C . ASN A 1 91 ? -9.443 -1.702 20.544 1.00 71.31 91 ASN A C 1
ATOM 686 O O . ASN A 1 91 ? -10.611 -1.335 20.628 1.00 71.31 91 ASN A O 1
ATOM 690 N N . CYS A 1 92 ? -8.625 -1.309 19.580 1.00 74.44 92 CYS A N 1
ATOM 691 C CA . CYS A 1 92 ? -8.928 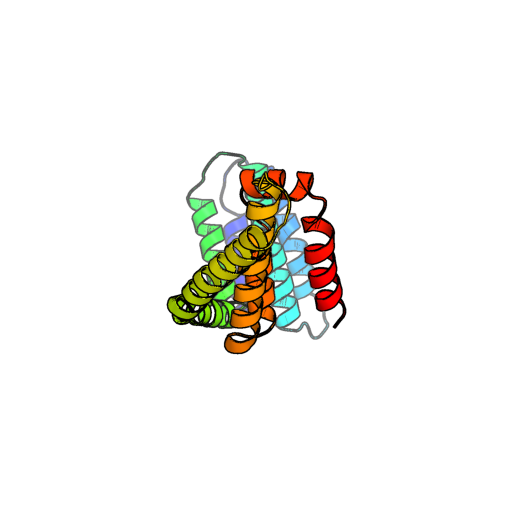-0.424 18.473 1.00 74.44 92 CYS A CA 1
ATOM 692 C C . CYS A 1 92 ? -8.476 -1.090 17.171 1.00 74.44 92 CYS A C 1
ATOM 694 O O . CYS A 1 92 ? -7.594 -0.556 16.488 1.00 74.44 92 CYS A O 1
ATOM 696 N N . PRO A 1 93 ? -9.045 -2.260 16.813 1.00 64.12 93 PRO A N 1
ATOM 697 C CA . PRO A 1 93 ? -8.711 -2.907 15.559 1.00 64.12 93 PRO A CA 1
ATOM 698 C C . PRO A 1 93 ? -8.960 -1.903 14.440 1.00 64.12 93 PRO A C 1
ATOM 700 O O . PRO A 1 93 ? -10.058 -1.360 14.287 1.00 64.12 93 PRO A O 1
ATOM 703 N N . THR A 1 94 ? -7.902 -1.568 13.710 1.00 57.16 94 THR A N 1
ATOM 704 C CA . THR A 1 94 ? -8.046 -0.879 12.437 1.00 57.16 94 THR A CA 1
ATOM 705 C C . THR A 1 94 ? -8.958 -1.765 11.612 1.00 57.16 94 THR A C 1
ATOM 707 O O . THR A 1 94 ? -8.719 -2.972 11.534 1.00 57.16 94 THR A O 1
ATOM 710 N N . VAL A 1 95 ? -10.014 -1.190 11.036 1.00 49.06 95 VAL A N 1
ATOM 711 C CA . VAL A 1 95 ? -10.892 -1.923 10.112 1.00 49.06 95 VAL A CA 1
ATOM 712 C C . VAL A 1 95 ? -10.034 -2.650 9.054 1.00 49.06 95 VAL A C 1
ATOM 714 O O . VAL A 1 95 ? -10.331 -3.786 8.712 1.00 49.06 95 VAL A O 1
ATOM 717 N N . SER A 1 96 ? -8.850 -2.101 8.741 1.00 47.28 96 SER A N 1
ATOM 718 C CA . SER A 1 96 ? -7.861 -2.652 7.816 1.00 47.28 96 SER A CA 1
ATOM 719 C C . SER A 1 96 ? -7.050 -3.882 8.250 1.00 47.28 96 SER A C 1
ATOM 721 O O . SER A 1 96 ? -6.491 -4.516 7.368 1.00 47.28 96 SER A O 1
ATOM 723 N N . LYS A 1 97 ? -6.924 -4.274 9.532 1.00 40.72 97 LYS A N 1
ATOM 724 C CA . LYS A 1 97 ? -5.963 -5.353 9.891 1.00 40.72 97 LYS A CA 1
ATOM 725 C C . LYS A 1 97 ? -6.501 -6.774 9.705 1.00 40.72 97 LYS A C 1
ATOM 727 O O . LYS A 1 97 ? -5.734 -7.707 9.519 1.00 40.72 97 LYS A O 1
ATOM 732 N N . ARG A 1 98 ? -7.826 -6.948 9.743 1.00 42.00 98 ARG A N 1
ATOM 733 C CA . ARG A 1 98 ? -8.455 -8.213 9.325 1.00 42.00 98 ARG A CA 1
ATOM 734 C C . ARG A 1 98 ? -8.513 -8.329 7.806 1.00 42.00 98 ARG A C 1
ATOM 736 O O . ARG A 1 98 ? -8.336 -9.421 7.293 1.00 42.00 98 ARG A O 1
ATOM 743 N N . GLU A 1 99 ? -8.718 -7.210 7.117 1.00 48.06 99 GLU A N 1
ATOM 744 C CA . GLU A 1 99 ? -8.739 -7.179 5.656 1.00 48.06 99 GLU A CA 1
ATOM 745 C C . GLU A 1 99 ? -7.330 -7.317 5.066 1.00 48.06 99 GLU A C 1
ATOM 747 O O . GLU A 1 99 ? -7.188 -8.022 4.080 1.00 48.06 99 GLU A O 1
ATOM 752 N N . SER A 1 100 ? -6.276 -6.767 5.686 1.00 50.12 100 SER A N 1
ATOM 753 C CA . SER A 1 100 ? -4.901 -6.879 5.171 1.00 50.12 100 SER A CA 1
ATOM 754 C C . SER A 1 100 ? -4.334 -8.296 5.229 1.00 50.12 100 SER A C 1
ATOM 756 O O . SER A 1 100 ? -3.667 -8.710 4.286 1.00 50.12 100 SER A O 1
ATOM 758 N N . ASP A 1 101 ? -4.601 -9.049 6.302 1.00 54.78 101 ASP A N 1
ATOM 759 C CA . ASP A 1 101 ? -4.143 -10.442 6.415 1.00 54.78 101 ASP A CA 1
ATOM 760 C C . ASP A 1 101 ? -4.889 -11.339 5.407 1.00 54.78 101 ASP A C 1
ATOM 762 O O . ASP A 1 101 ? -4.269 -12.167 4.736 1.00 54.78 101 ASP A O 1
ATOM 766 N N . ASP A 1 102 ? -6.199 -11.119 5.230 1.00 64.50 102 ASP A N 1
ATOM 767 C CA . ASP A 1 102 ? -7.017 -11.818 4.229 1.00 64.50 102 ASP A CA 1
ATOM 768 C C . ASP A 1 102 ? -6.598 -11.446 2.787 1.00 64.50 102 ASP A C 1
ATOM 770 O O . ASP A 1 102 ? -6.674 -12.269 1.872 1.00 64.50 102 ASP A O 1
ATOM 774 N N . LEU A 1 103 ? -6.122 -10.217 2.573 1.00 69.06 103 LEU A N 1
ATOM 775 C CA . LEU A 1 103 ? -5.684 -9.684 1.281 1.00 69.06 103 LEU A CA 1
ATOM 776 C C . LEU A 1 103 ? -4.280 -10.164 0.910 1.00 69.06 103 LEU A C 1
ATOM 778 O O . LEU A 1 103 ? -4.075 -10.603 -0.220 1.00 69.06 103 LEU A O 1
ATOM 782 N N . GLU A 1 104 ? -3.338 -10.179 1.856 1.00 74.81 104 GLU A N 1
ATOM 783 C CA . GLU A 1 104 ? -2.012 -10.769 1.652 1.00 74.81 104 GLU A CA 1
ATOM 784 C C . GLU A 1 104 ? -2.123 -12.280 1.394 1.00 74.81 104 GLU A C 1
ATOM 786 O O . GLU A 1 104 ? -1.453 -12.814 0.506 1.00 74.81 104 GLU A O 1
ATOM 791 N N . GLU A 1 105 ? -3.003 -12.984 2.118 1.00 81.75 105 GLU A N 1
ATOM 792 C CA . GLU A 1 105 ? -3.297 -14.392 1.842 1.00 81.75 105 GLU A CA 1
ATOM 793 C C . GLU A 1 105 ? -3.952 -14.566 0.462 1.00 81.75 105 GLU A C 1
ATOM 795 O O . GLU A 1 105 ? -3.536 -15.441 -0.302 1.00 81.75 105 GLU A O 1
ATOM 800 N N . CYS A 1 106 ? -4.895 -13.697 0.084 1.00 83.00 106 CYS A N 1
ATOM 801 C CA . CYS A 1 106 ? -5.515 -13.720 -1.242 1.00 83.00 106 CYS A CA 1
ATOM 802 C C . CYS A 1 106 ? -4.474 -13.555 -2.358 1.00 83.00 106 CYS A C 1
ATOM 804 O O . CYS A 1 106 ? -4.381 -14.418 -3.233 1.00 83.00 106 CYS A O 1
ATOM 806 N N . VAL A 1 107 ? -3.631 -12.520 -2.292 1.00 82.19 107 VAL A N 1
ATOM 807 C CA . VAL A 1 107 ? -2.579 -12.254 -3.286 1.00 82.19 107 VAL A CA 1
ATOM 808 C C . VAL A 1 107 ? -1.562 -13.398 -3.338 1.00 82.19 107 VAL A C 1
ATOM 810 O O . VAL A 1 107 ? -1.177 -13.819 -4.429 1.00 82.19 107 VAL A O 1
ATOM 813 N N . LYS A 1 108 ? -1.190 -13.995 -2.195 1.00 83.50 108 LYS A N 1
ATOM 814 C CA . LYS A 1 108 ? -0.300 -15.172 -2.165 1.00 83.50 108 LYS A CA 1
ATOM 815 C C . LYS A 1 108 ? -0.871 -16.373 -2.912 1.00 83.50 108 LYS A C 1
ATOM 817 O O . LYS A 1 108 ? -0.115 -17.116 -3.530 1.00 83.50 108 LYS A O 1
ATOM 822 N N . THR A 1 109 ? -2.189 -16.573 -2.899 1.00 87.38 109 THR A N 1
ATOM 823 C CA . THR A 1 109 ? -2.815 -17.662 -3.674 1.00 87.38 109 THR A CA 1
ATOM 824 C C . THR A 1 109 ? -2.866 -17.401 -5.181 1.00 87.38 109 THR A C 1
ATOM 826 O O . THR A 1 109 ? -3.196 -18.311 -5.940 1.00 87.38 109 THR A O 1
ATOM 829 N N . MET A 1 110 ? -2.524 -16.186 -5.622 1.00 85.56 110 MET A N 1
ATOM 830 C CA . MET A 1 110 ? -2.546 -15.765 -7.024 1.00 85.56 110 MET A CA 1
ATOM 831 C C . MET A 1 110 ? -1.187 -15.860 -7.722 1.00 85.56 110 MET A C 1
ATOM 833 O O . MET A 1 110 ? -1.054 -15.360 -8.835 1.00 85.56 110 MET A O 1
ATOM 837 N N . GLU A 1 111 ? -0.186 -16.504 -7.115 1.00 85.75 111 GLU A N 1
ATOM 838 C CA . GLU A 1 111 ? 1.161 -16.640 -7.692 1.00 85.75 111 GLU A CA 1
ATOM 839 C C . GLU A 1 111 ? 1.131 -17.154 -9.144 1.00 85.75 111 GLU A C 1
ATOM 841 O O . GLU A 1 111 ? 1.755 -16.556 -10.019 1.00 85.75 111 GLU A O 1
ATOM 846 N N . ASP A 1 112 ? 0.335 -18.191 -9.427 1.00 86.44 112 ASP A N 1
ATOM 847 C CA . ASP A 1 112 ? 0.182 -18.734 -10.783 1.00 86.44 112 ASP A CA 1
ATOM 848 C C . ASP A 1 112 ? -0.451 -17.713 -11.749 1.00 86.44 112 ASP A C 1
ATOM 850 O O . ASP 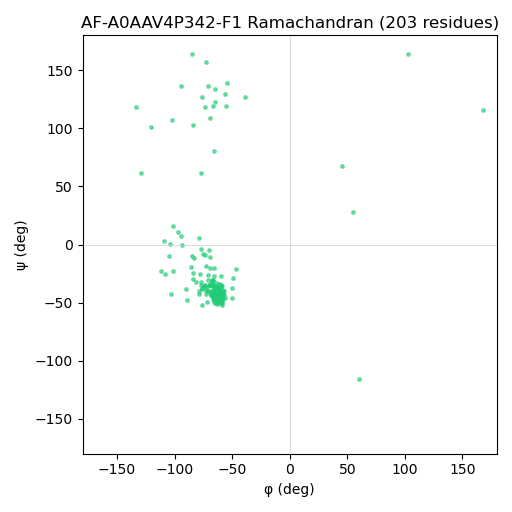A 1 112 ? 0.034 -17.535 -12.865 1.00 86.44 112 ASP A O 1
ATOM 854 N N . ASP A 1 113 ? -1.492 -16.986 -11.322 1.00 85.94 113 ASP A N 1
ATOM 855 C CA . ASP A 1 113 ? -2.139 -15.965 -12.161 1.00 85.94 113 ASP A CA 1
ATOM 856 C C . ASP A 1 113 ? -1.211 -14.769 -12.436 1.00 85.94 113 ASP A C 1
ATOM 858 O O . ASP A 1 113 ? -1.270 -14.167 -13.509 1.00 85.94 113 ASP A O 1
ATOM 862 N N . ILE A 1 114 ? -0.368 -14.408 -11.465 1.00 86.44 114 ILE A N 1
ATOM 863 C CA . ILE A 1 114 ? 0.637 -13.350 -11.597 1.00 86.44 114 ILE A CA 1
ATOM 864 C C . ILE A 1 114 ? 1.711 -13.780 -12.600 1.00 86.44 114 ILE A C 1
ATOM 866 O O . ILE A 1 114 ? 2.100 -12.999 -13.470 1.00 86.44 114 ILE A O 1
ATOM 870 N N . MET A 1 115 ? 2.164 -15.031 -12.522 1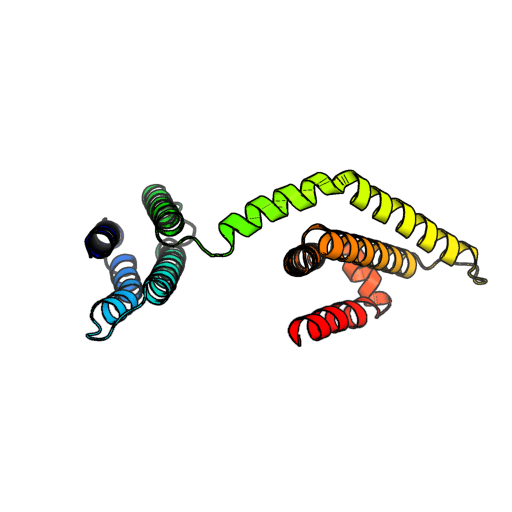.00 85.31 115 MET A N 1
ATOM 871 C CA . MET A 1 115 ? 3.133 -15.580 -13.469 1.00 85.31 115 MET A CA 1
ATOM 872 C C . MET A 1 115 ? 2.556 -15.678 -14.887 1.00 85.31 115 MET A C 1
ATOM 874 O O . MET A 1 115 ? 3.269 -15.371 -15.846 1.00 85.31 115 MET A O 1
ATOM 878 N N . ASP A 1 116 ? 1.269 -16.008 -15.027 1.00 88.88 116 ASP A N 1
ATOM 879 C CA . ASP A 1 116 ? 0.557 -15.952 -16.309 1.00 88.88 116 ASP A CA 1
ATOM 880 C C . ASP A 1 116 ? 0.524 -14.517 -16.863 1.00 88.88 116 ASP A C 1
ATOM 882 O O . ASP A 1 116 ? 0.854 -14.301 -18.028 1.00 88.88 116 ASP A O 1
ATOM 886 N N . CYS A 1 117 ? 0.232 -13.515 -16.024 1.00 88.75 117 CYS A N 1
ATOM 887 C CA . CYS A 1 117 ? 0.277 -12.104 -16.427 1.00 88.75 117 CYS A CA 1
ATOM 888 C C . CYS A 1 117 ? 1.646 -11.681 -16.968 1.00 88.75 117 CYS A C 1
ATOM 890 O O . CYS A 1 117 ? 1.722 -10.929 -17.944 1.00 88.75 117 CYS A O 1
ATOM 892 N N . ILE A 1 118 ? 2.728 -12.158 -16.348 1.00 87.81 118 ILE A N 1
ATOM 893 C CA . ILE A 1 118 ? 4.092 -11.895 -16.810 1.00 87.81 118 ILE A CA 1
ATOM 894 C C . ILE A 1 118 ? 4.330 -12.564 -18.165 1.00 87.81 118 ILE A C 1
ATOM 896 O O . ILE A 1 118 ? 4.833 -11.918 -19.083 1.00 87.81 118 ILE A O 1
ATOM 900 N N . ALA A 1 119 ? 3.961 -13.838 -18.307 1.00 86.12 119 ALA A N 1
ATOM 901 C CA . ALA A 1 119 ? 4.162 -14.589 -19.542 1.00 86.12 119 ALA A CA 1
ATOM 902 C C . ALA A 1 119 ? 3.399 -13.973 -20.726 1.00 86.12 119 ALA A C 1
ATOM 904 O O . ALA A 1 119 ? 3.997 -13.755 -21.783 1.00 86.12 119 ALA A O 1
ATOM 905 N N . ASP A 1 120 ? 2.122 -13.639 -20.527 1.00 85.56 120 ASP A N 1
ATOM 906 C CA . ASP A 1 120 ? 1.262 -13.034 -21.546 1.00 85.56 120 ASP A CA 1
ATOM 907 C C . ASP A 1 120 ? 1.760 -11.632 -21.924 1.00 85.56 120 ASP A C 1
ATOM 909 O O . ASP A 1 120 ? 1.966 -11.340 -23.100 1.00 85.56 120 ASP A O 1
ATOM 913 N N . SER A 1 121 ? 2.086 -10.791 -20.937 1.00 82.38 121 SER A N 1
ATOM 914 C CA . SER A 1 121 ? 2.595 -9.433 -21.189 1.00 82.38 121 SER A CA 1
ATOM 915 C C . SER A 1 121 ? 3.942 -9.426 -21.914 1.00 82.38 121 SER A C 1
ATOM 917 O O . SER A 1 121 ? 4.207 -8.563 -22.754 1.00 82.38 121 SER A O 1
ATOM 919 N N . VAL A 1 122 ? 4.816 -10.391 -21.607 1.00 82.19 122 VAL A N 1
ATOM 920 C CA . VAL A 1 122 ? 6.093 -10.558 -22.311 1.00 82.19 122 VAL A CA 1
ATOM 921 C C . VAL A 1 122 ? 5.861 -11.013 -23.750 1.00 82.19 122 VAL A C 1
ATOM 923 O O . VAL A 1 122 ? 6.527 -10.507 -24.656 1.00 82.19 122 VAL A O 1
ATOM 926 N N . ALA A 1 123 ? 4.926 -11.940 -23.974 1.00 83.75 123 ALA A N 1
ATOM 927 C CA . ALA A 1 123 ? 4.572 -12.406 -25.309 1.00 83.75 123 ALA A CA 1
ATOM 928 C C . ALA A 1 123 ? 3.990 -11.271 -26.167 1.00 83.75 123 ALA A C 1
ATOM 930 O O . ALA A 1 123 ? 4.460 -11.066 -27.287 1.00 83.75 123 ALA A O 1
ATOM 931 N N . ASP A 1 124 ? 3.065 -10.486 -25.615 1.00 79.62 124 ASP A N 1
ATOM 932 C CA . ASP A 1 124 ? 2.429 -9.353 -26.294 1.00 79.62 124 ASP A CA 1
ATOM 933 C C . ASP A 1 124 ? 3.442 -8.255 -26.647 1.00 79.62 124 ASP A C 1
ATOM 935 O O . ASP A 1 124 ? 3.462 -7.735 -27.769 1.00 79.62 124 ASP A O 1
ATOM 939 N N . ALA A 1 125 ? 4.343 -7.925 -25.717 1.00 74.75 125 ALA A N 1
ATOM 940 C CA . ALA A 1 125 ? 5.389 -6.939 -25.966 1.00 74.75 125 ALA A CA 1
ATOM 941 C C . ALA A 1 125 ? 6.374 -7.405 -27.054 1.00 74.75 125 ALA A C 1
ATOM 943 O O . ALA A 1 125 ? 6.761 -6.619 -27.922 1.00 74.75 125 ALA A O 1
ATOM 944 N N . LEU A 1 126 ? 6.750 -8.688 -27.054 1.00 75.44 126 LEU A N 1
ATOM 945 C CA . LEU A 1 126 ? 7.603 -9.271 -28.093 1.00 75.44 126 LEU A CA 1
ATOM 946 C C . LEU A 1 126 ? 6.904 -9.324 -29.455 1.00 75.44 126 LEU A C 1
ATOM 948 O O . LEU A 1 126 ? 7.537 -9.030 -30.470 1.00 75.44 126 LEU A O 1
ATOM 952 N N . GLU A 1 127 ? 5.615 -9.666 -29.499 1.00 78.06 127 GLU A N 1
ATOM 953 C CA . GLU A 1 127 ? 4.833 -9.662 -30.737 1.00 78.06 127 GLU A CA 1
ATOM 954 C C . GLU A 1 127 ? 4.733 -8.247 -31.324 1.00 78.06 127 GLU A C 1
ATOM 956 O O . GLU A 1 127 ? 4.980 -8.058 -32.517 1.00 78.06 127 GLU A O 1
ATOM 961 N N . SER A 1 128 ? 4.464 -7.243 -30.486 1.00 71.75 128 SER A N 1
ATOM 962 C CA . SER A 1 128 ? 4.431 -5.830 -30.883 1.00 71.75 128 SER A CA 1
ATOM 963 C C . SER A 1 128 ? 5.758 -5.378 -31.507 1.00 71.75 128 SER A C 1
ATOM 965 O O . SER A 1 128 ? 5.784 -4.762 -32.575 1.00 71.75 128 SER A O 1
ATOM 967 N N . VAL A 1 129 ? 6.881 -5.777 -30.903 1.00 70.44 129 VAL A N 1
ATOM 968 C CA . VAL A 1 129 ? 8.222 -5.513 -31.438 1.00 70.44 129 VAL A CA 1
ATOM 969 C C . VAL A 1 129 ? 8.461 -6.225 -32.772 1.00 70.44 129 VAL A C 1
ATOM 971 O O . VAL A 1 129 ? 8.997 -5.624 -33.701 1.00 70.44 129 VAL A O 1
ATOM 974 N N . MET A 1 130 ? 8.049 -7.488 -32.904 1.00 69.06 130 MET A N 1
ATOM 975 C CA . MET A 1 130 ? 8.212 -8.265 -34.140 1.00 69.06 130 MET A CA 1
ATOM 976 C C . MET A 1 130 ? 7.387 -7.728 -35.315 1.00 69.06 130 MET A C 1
ATOM 978 O O . MET A 1 130 ? 7.760 -7.938 -36.472 1.00 69.06 130 MET A O 1
ATOM 982 N N . GLN A 1 131 ? 6.266 -7.064 -35.037 1.00 70.19 131 GLN A N 1
ATOM 983 C CA . GLN A 1 131 ? 5.403 -6.453 -36.049 1.00 70.19 131 GLN A CA 1
ATOM 984 C C . GLN A 1 131 ? 5.860 -5.042 -36.455 1.00 70.19 131 GLN A C 1
ATOM 986 O O . GLN A 1 131 ? 5.347 -4.496 -37.438 1.00 70.19 131 GLN A O 1
ATOM 991 N N . SER A 1 132 ? 6.828 -4.456 -35.743 1.00 64.12 132 SER A N 1
ATOM 992 C CA . SER A 1 132 ? 7.291 -3.101 -36.017 1.00 64.12 132 SER A CA 1
ATOM 993 C C . SER A 1 132 ? 8.202 -3.062 -37.261 1.00 64.12 132 SER A C 1
ATOM 995 O O . SER A 1 132 ? 9.169 -3.820 -37.350 1.00 64.12 132 SER A O 1
ATOM 997 N N . PRO A 1 133 ? 7.915 -2.207 -38.262 1.00 56.12 133 PRO A N 1
ATOM 998 C CA . PRO A 1 133 ? 8.642 -2.169 -39.535 1.00 56.12 133 PRO A CA 1
ATOM 999 C C . PRO A 1 133 ? 10.017 -1.479 -39.458 1.00 56.12 133 PRO A C 1
ATOM 1001 O O . PRO A 1 133 ? 10.725 -1.433 -40.467 1.00 56.12 133 PRO A O 1
ATOM 1004 N N . GLU A 1 134 ? 10.388 -0.922 -38.303 1.00 58.72 134 GLU A N 1
ATOM 1005 C CA . GLU A 1 134 ? 11.642 -0.194 -38.095 1.00 58.72 134 GLU A CA 1
ATOM 1006 C C . GLU A 1 134 ? 12.733 -1.110 -37.520 1.00 58.72 134 GLU A C 1
ATOM 1008 O O . GLU A 1 134 ? 12.501 -1.944 -36.652 1.00 58.72 134 GLU A O 1
ATOM 1013 N N . SER A 1 135 ? 13.945 -0.986 -38.058 1.00 54.38 135 SER A N 1
ATOM 1014 C CA . SER A 1 135 ? 15.054 -1.929 -37.875 1.00 54.38 135 SER A CA 1
ATOM 1015 C C . SER A 1 135 ? 15.811 -1.822 -36.544 1.00 54.38 135 SER A C 1
ATOM 1017 O O . SER A 1 135 ? 16.808 -2.519 -36.374 1.00 54.38 135 SER A O 1
ATOM 1019 N N . GLU A 1 136 ? 15.362 -0.990 -35.608 1.00 63.03 136 GLU A N 1
ATOM 1020 C CA . GLU A 1 136 ? 15.926 -0.912 -34.259 1.00 63.03 136 GLU A CA 1
ATOM 1021 C C . GLU A 1 136 ? 14.796 -0.896 -33.234 1.00 63.03 136 GLU A C 1
ATOM 1023 O O . GLU A 1 136 ? 13.940 -0.016 -33.233 1.00 63.03 136 GLU A O 1
ATOM 1028 N N . VAL A 1 137 ? 14.793 -1.915 -32.380 1.00 66.75 137 VAL A N 1
ATOM 1029 C CA . VAL A 1 137 ? 13.896 -2.003 -31.233 1.00 66.75 137 VAL A CA 1
ATOM 1030 C C . VAL A 1 137 ? 14.393 -1.010 -30.195 1.00 66.75 137 VAL A C 1
ATOM 1032 O O . VAL A 1 137 ? 15.516 -1.151 -29.710 1.00 66.75 137 VAL A O 1
ATOM 1035 N N . ASP A 1 138 ? 13.574 -0.018 -29.856 1.00 79.62 138 ASP A N 1
ATOM 1036 C CA . ASP A 1 138 ? 13.857 0.863 -28.728 1.00 79.62 138 ASP A CA 1
ATOM 1037 C C . ASP A 1 138 ? 13.705 0.062 -27.425 1.00 79.62 138 ASP A C 1
ATOM 1039 O O . ASP A 1 138 ? 12.608 -0.340 -27.025 1.00 79.62 138 ASP A O 1
ATOM 1043 N N . GLU A 1 139 ? 14.838 -0.211 -26.780 1.00 80.44 139 GLU A N 1
ATOM 1044 C CA . GLU A 1 139 ? 14.910 -0.976 -25.537 1.00 80.44 139 GLU A CA 1
ATOM 1045 C C . GLU A 1 139 ? 14.117 -0.308 -24.404 1.00 80.44 139 GLU A C 1
ATOM 1047 O O . GLU A 1 139 ? 13.479 -1.002 -23.611 1.00 80.44 139 GLU A O 1
ATOM 1052 N N . ASN A 1 140 ? 14.094 1.026 -24.349 1.00 81.31 140 ASN A N 1
ATOM 1053 C CA . ASN A 1 140 ? 13.368 1.763 -23.320 1.00 81.31 140 ASN A CA 1
ATOM 1054 C C . ASN A 1 140 ? 11.859 1.681 -23.548 1.00 81.31 140 ASN A C 1
ATOM 1056 O O . ASN A 1 140 ? 11.095 1.486 -22.600 1.00 81.31 140 ASN A O 1
ATOM 1060 N N . GLN A 1 141 ? 11.428 1.758 -24.810 1.00 78.12 141 GLN A N 1
ATOM 1061 C CA . GLN A 1 141 ? 10.029 1.550 -25.177 1.00 78.12 141 GLN A CA 1
ATOM 1062 C C . GLN A 1 141 ? 9.567 0.131 -24.827 1.00 78.12 141 GLN A C 1
ATOM 1064 O O . GLN A 1 141 ? 8.475 -0.039 -24.283 1.00 78.12 141 GLN A O 1
ATOM 1069 N N . LEU A 1 142 ? 10.405 -0.878 -25.082 1.00 79.81 142 LEU A N 1
ATOM 1070 C CA . LEU A 1 142 ? 10.106 -2.266 -24.741 1.00 79.81 142 LEU A CA 1
ATOM 1071 C C . LEU A 1 142 ? 10.007 -2.473 -23.224 1.00 79.81 142 LEU A C 1
ATOM 1073 O O . LEU A 1 142 ? 9.002 -3.009 -22.758 1.00 79.81 142 LEU A O 1
ATOM 1077 N N . LYS A 1 143 ? 11.000 -2.009 -22.452 1.00 82.44 143 LYS A N 1
ATOM 1078 C CA . LYS A 1 143 ? 10.998 -2.086 -20.980 1.00 82.44 143 LYS A CA 1
ATOM 1079 C C . LYS A 1 143 ? 9.757 -1.425 -20.391 1.00 82.44 143 LYS A C 1
ATOM 1081 O O . LYS A 1 143 ? 9.080 -2.026 -19.560 1.00 82.44 143 LYS A O 1
ATOM 1086 N N . CYS A 1 144 ? 9.423 -0.228 -20.871 1.00 81.19 144 CYS A N 1
ATOM 1087 C CA . CYS A 1 144 ? 8.266 0.502 -20.378 1.00 81.19 144 CYS A CA 1
ATOM 1088 C C . CYS A 1 144 ? 6.938 -0.181 -20.731 1.00 81.19 144 CYS A C 1
ATOM 1090 O O . CYS A 1 144 ? 6.055 -0.317 -19.886 1.00 81.19 144 CYS A O 1
ATOM 1092 N N . SER A 1 145 ? 6.798 -0.650 -21.975 1.00 78.75 145 SER A N 1
ATOM 1093 C CA . SER A 1 145 ? 5.592 -1.346 -22.428 1.00 78.75 145 SER A CA 1
ATOM 1094 C C . SER A 1 145 ? 5.380 -2.664 -21.686 1.00 78.75 145 SER A C 1
ATOM 1096 O O . SER A 1 145 ? 4.250 -2.969 -21.313 1.00 78.75 145 SER A O 1
ATOM 1098 N N . MET A 1 146 ? 6.450 -3.434 -21.465 1.00 82.19 146 MET A N 1
ATOM 1099 C CA . MET A 1 146 ? 6.392 -4.674 -20.691 1.00 82.19 146 MET A CA 1
ATOM 1100 C C . MET A 1 146 ? 5.951 -4.397 -19.261 1.00 82.19 146 MET A C 1
ATOM 1102 O O . MET A 1 146 ? 5.015 -5.033 -18.788 1.00 82.19 146 MET A O 1
ATOM 1106 N N . TYR A 1 147 ? 6.590 -3.430 -18.601 1.00 83.38 147 TYR A N 1
ATOM 1107 C CA . TYR A 1 147 ? 6.275 -3.092 -17.220 1.00 83.38 147 TYR A CA 1
ATOM 1108 C C . TYR A 1 147 ? 4.811 -2.678 -17.060 1.00 83.38 147 TYR A C 1
ATOM 1110 O O . TYR A 1 147 ? 4.092 -3.275 -16.268 1.00 83.38 147 TYR A O 1
ATOM 1118 N N . ASN A 1 148 ? 4.335 -1.749 -17.894 1.00 81.56 148 ASN A N 1
ATOM 1119 C CA . ASN A 1 148 ? 2.943 -1.300 -17.854 1.00 81.56 148 ASN A CA 1
ATOM 1120 C C . ASN A 1 148 ? 1.957 -2.449 -18.087 1.00 81.56 148 ASN A C 1
ATOM 1122 O O . ASN A 1 148 ? 0.975 -2.564 -17.363 1.00 81.56 148 ASN A O 1
ATOM 1126 N N . SER A 1 149 ? 2.224 -3.311 -19.072 1.00 83.69 149 SER A N 1
ATOM 1127 C CA . SER A 1 149 ? 1.359 -4.458 -19.366 1.00 83.69 149 SER A CA 1
ATOM 1128 C C . SER A 1 149 ? 1.278 -5.425 -18.182 1.00 83.69 149 SER A C 1
ATOM 1130 O O . SER A 1 149 ? 0.184 -5.838 -17.796 1.00 83.69 149 SER A O 1
ATOM 1132 N N . VAL A 1 150 ? 2.424 -5.739 -17.568 1.00 87.19 150 VAL A N 1
ATOM 1133 C CA . VAL A 1 150 ? 2.500 -6.615 -16.393 1.00 87.19 150 VAL A CA 1
ATOM 1134 C C . VAL A 1 150 ? 1.751 -6.000 -15.215 1.00 87.19 150 VAL A C 1
ATOM 1136 O O . VAL A 1 150 ? 0.908 -6.669 -14.618 1.00 87.19 150 VAL A O 1
ATOM 1139 N N . THR A 1 151 ? 2.007 -4.726 -14.912 1.00 85.50 151 THR A N 1
ATOM 1140 C CA . THR A 1 151 ? 1.365 -4.015 -13.803 1.00 85.50 151 THR A CA 1
ATOM 1141 C C . THR A 1 151 ? -0.147 -3.957 -13.973 1.00 85.50 151 THR A C 1
ATOM 1143 O O . THR A 1 151 ? -0.872 -4.337 -13.057 1.00 85.50 151 THR A O 1
ATOM 1146 N N . THR A 1 152 ? -0.641 -3.562 -15.151 1.00 85.31 152 THR A N 1
ATOM 1147 C CA . THR A 1 152 ? -2.084 -3.528 -15.425 1.00 85.31 152 THR A CA 1
ATOM 1148 C C . THR A 1 152 ? -2.709 -4.915 -15.296 1.00 85.31 152 THR A C 1
ATOM 1150 O O . THR A 1 152 ? -3.730 -5.056 -14.631 1.00 85.31 152 THR A O 1
ATOM 1153 N N . CYS A 1 153 ? -2.083 -5.955 -15.859 1.00 88.00 153 CYS A N 1
ATOM 1154 C CA . CYS A 1 153 ? -2.612 -7.314 -15.763 1.00 88.00 153 CYS A CA 1
ATOM 1155 C C . CYS A 1 153 ? -2.712 -7.791 -14.309 1.00 88.00 153 CYS A C 1
ATOM 1157 O O . CYS A 1 153 ? -3.746 -8.322 -13.900 1.00 88.00 153 CYS A O 1
ATOM 1159 N N . ILE A 1 154 ? -1.656 -7.587 -13.516 1.00 88.62 154 ILE A N 1
ATOM 1160 C CA . ILE A 1 154 ? -1.620 -8.033 -12.121 1.00 88.62 154 ILE A CA 1
ATOM 1161 C C . ILE A 1 154 ? -2.654 -7.275 -11.283 1.00 88.62 154 ILE A C 1
ATOM 1163 O O . ILE A 1 154 ? -3.408 -7.904 -10.540 1.00 88.62 154 ILE A O 1
ATOM 1167 N N . VAL A 1 155 ? -2.751 -5.953 -11.448 1.00 87.69 155 VAL A N 1
ATOM 1168 C CA . VAL A 1 155 ? -3.737 -5.124 -10.741 1.00 87.69 155 VAL A CA 1
ATOM 1169 C C . VAL A 1 155 ? -5.164 -5.531 -11.104 1.00 87.69 155 VAL A C 1
ATOM 1171 O O . VAL A 1 155 ? -5.969 -5.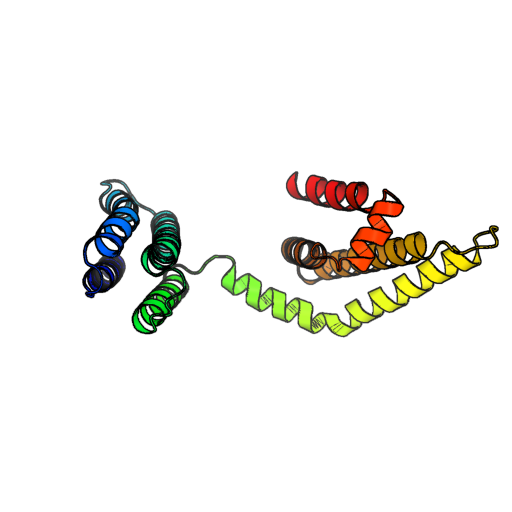742 -10.201 1.00 87.69 155 VAL A O 1
ATOM 1174 N N . ASP A 1 156 ? -5.474 -5.733 -12.388 1.00 87.06 156 ASP A N 1
ATOM 1175 C CA . ASP A 1 156 ? -6.806 -6.167 -12.832 1.00 87.06 156 ASP A CA 1
ATOM 1176 C C . ASP A 1 156 ? -7.175 -7.549 -12.276 1.00 87.06 156 ASP A C 1
ATOM 1178 O O . ASP A 1 156 ? -8.317 -7.796 -11.875 1.00 87.06 156 ASP A O 1
ATOM 1182 N N . LYS A 1 157 ? -6.211 -8.477 -12.235 1.00 86.75 157 LYS A N 1
ATOM 1183 C CA . LYS A 1 157 ? -6.419 -9.819 -11.681 1.00 86.75 157 LYS A CA 1
ATOM 1184 C C . LYS A 1 157 ? -6.690 -9.766 -10.183 1.00 86.75 157 LYS A C 1
ATOM 1186 O O . LYS A 1 157 ? -7.636 -10.412 -9.725 1.00 86.75 157 LYS A O 1
ATOM 1191 N N . ILE A 1 158 ? -5.877 -9.020 -9.441 1.00 85.88 158 ILE A N 1
ATOM 1192 C CA . ILE A 1 158 ? -6.024 -8.865 -7.992 1.00 85.88 158 ILE A CA 1
ATOM 1193 C C . ILE A 1 158 ? -7.328 -8.135 -7.677 1.00 85.88 158 ILE A C 1
ATOM 1195 O O . ILE A 1 158 ? -8.075 -8.596 -6.822 1.00 85.88 158 ILE A O 1
ATOM 1199 N N . GLU A 1 159 ? -7.687 -7.090 -8.420 1.00 85.81 159 GLU A N 1
ATOM 1200 C CA . GLU A 1 159 ? -8.976 -6.411 -8.266 1.00 85.81 159 GLU A CA 1
ATOM 1201 C C . GLU A 1 159 ? -10.156 -7.368 -8.492 1.00 85.81 159 GLU A C 1
ATOM 1203 O O . GLU A 1 159 ? -11.101 -7.404 -7.703 1.00 85.81 159 GLU A O 1
ATOM 1208 N N . ALA A 1 160 ? -10.085 -8.204 -9.531 1.00 85.00 160 ALA A N 1
ATOM 1209 C CA . ALA A 1 160 ? -11.148 -9.148 -9.853 1.00 85.00 160 ALA A CA 1
ATOM 1210 C C . ALA A 1 160 ? -11.324 -10.269 -8.812 1.00 85.00 160 ALA A C 1
ATOM 1212 O O . ALA A 1 160 ? -12.434 -10.790 -8.670 1.00 85.00 160 ALA A O 1
ATOM 1213 N N . LYS A 1 161 ? -10.250 -10.681 -8.123 1.00 85.06 161 LYS A N 1
ATOM 1214 C CA . LYS A 1 161 ? -10.282 -11.804 -7.168 1.00 85.06 161 LYS A CA 1
ATOM 1215 C C . LYS A 1 161 ? -10.309 -11.371 -5.704 1.00 85.06 161 LYS A C 1
ATOM 1217 O O . LYS A 1 161 ? -11.064 -11.954 -4.931 1.00 85.06 161 LYS A O 1
ATOM 1222 N N . CYS A 1 162 ? -9.505 -10.379 -5.346 1.00 82.75 162 CYS A N 1
ATOM 1223 C CA . CYS A 1 162 ? -9.288 -9.901 -3.981 1.00 82.75 162 CYS A CA 1
ATOM 1224 C C . CYS A 1 162 ? -9.999 -8.567 -3.690 1.00 82.75 162 CYS A C 1
ATOM 1226 O O . CYS A 1 162 ? -10.101 -8.179 -2.532 1.00 82.75 162 CYS A O 1
ATOM 1228 N N . GLY A 1 163 ? -10.547 -7.894 -4.710 1.00 83.69 163 GLY A N 1
ATOM 1229 C CA . GLY A 1 163 ? -11.330 -6.664 -4.566 1.00 83.69 163 GLY A CA 1
ATOM 1230 C C . GLY A 1 163 ? -10.570 -5.389 -4.942 1.00 83.69 163 GLY A C 1
ATOM 1231 O O . GLY A 1 163 ? -9.347 -5.371 -5.047 1.00 83.69 163 GLY A O 1
ATOM 1232 N N . GLU A 1 164 ? -11.317 -4.302 -5.152 1.00 82.25 164 GLU A N 1
ATOM 1233 C CA . GLU A 1 164 ? -10.799 -3.014 -5.652 1.00 82.25 164 GLU A CA 1
ATOM 1234 C C . GLU A 1 164 ? -9.702 -2.417 -4.759 1.00 82.25 164 GLU A C 1
ATOM 1236 O O . GLU A 1 164 ? -8.697 -1.925 -5.267 1.00 82.25 164 GLU A O 1
ATOM 1241 N N . GLU A 1 165 ? -9.843 -2.534 -3.439 1.00 75.94 165 GLU A N 1
ATOM 1242 C CA . GLU A 1 165 ? -8.848 -2.050 -2.475 1.00 75.94 165 GLU A CA 1
ATOM 1243 C C . GLU A 1 165 ? -7.517 -2.813 -2.578 1.00 75.94 165 GLU A C 1
ATOM 1245 O O . GLU A 1 165 ? -6.454 -2.197 -2.564 1.00 75.94 165 GLU A O 1
ATOM 1250 N N . ALA A 1 166 ? -7.564 -4.128 -2.822 1.00 81.19 166 ALA A N 1
ATOM 1251 C CA . ALA A 1 166 ? -6.378 -4.949 -3.071 1.00 81.19 166 ALA A CA 1
ATOM 1252 C C . ALA A 1 166 ? -5.669 -4.573 -4.373 1.00 81.19 166 ALA A C 1
ATOM 1254 O O . ALA A 1 166 ? -4.442 -4.508 -4.423 1.00 81.19 166 ALA A O 1
ATOM 1255 N N . GLY A 1 167 ? -6.442 -4.291 -5.424 1.00 82.25 167 GLY A N 1
ATOM 1256 C CA . GLY A 1 167 ? -5.895 -3.802 -6.685 1.00 82.25 167 GLY A CA 1
ATOM 1257 C C . GLY A 1 167 ? -5.194 -2.452 -6.518 1.00 82.25 167 GLY A C 1
ATOM 1258 O O . GLY A 1 167 ? -4.118 -2.248 -7.073 1.00 82.25 167 GLY A O 1
ATOM 1259 N N . LEU A 1 168 ? -5.772 -1.543 -5.727 1.00 81.12 168 LEU A N 1
ATOM 1260 C CA . LEU A 1 168 ? -5.175 -0.238 -5.431 1.00 81.12 168 LEU A CA 1
ATOM 1261 C C . LEU A 1 168 ? -3.901 -0.348 -4.592 1.00 81.12 168 LEU A C 1
ATOM 1263 O O . LEU A 1 168 ? -2.920 0.317 -4.916 1.00 81.12 168 LEU A O 1
ATOM 1267 N N . GLN A 1 169 ? -3.897 -1.196 -3.564 1.00 80.06 169 GLN A N 1
ATOM 1268 C CA . GLN A 1 169 ? -2.709 -1.430 -2.746 1.00 80.06 169 GLN A CA 1
ATOM 1269 C C . GLN A 1 169 ? -1.572 -2.032 -3.581 1.00 80.06 169 GLN A C 1
ATOM 1271 O O . GLN A 1 169 ? -0.450 -1.533 -3.545 1.00 80.06 169 GLN A O 1
ATOM 1276 N N . MET A 1 170 ? -1.869 -3.038 -4.412 1.00 83.62 170 MET A N 1
ATOM 1277 C CA . MET A 1 170 ? -0.867 -3.613 -5.312 1.00 83.62 170 MET A CA 1
ATOM 1278 C C . MET A 1 170 ? -0.346 -2.582 -6.319 1.00 83.62 170 MET A C 1
ATOM 1280 O O . MET A 1 170 ? 0.840 -2.563 -6.638 1.00 83.62 170 MET A O 1
ATOM 1284 N N . LEU A 1 171 ? -1.226 -1.719 -6.836 1.00 83.25 171 LEU A N 1
ATOM 1285 C CA . LEU A 1 171 ? -0.828 -0.647 -7.742 1.00 83.25 171 LEU A CA 1
ATOM 1286 C C . LEU A 1 171 ? 0.158 0.308 -7.060 1.00 83.25 171 LEU A C 1
ATOM 1288 O O . LEU A 1 171 ? 1.136 0.696 -7.686 1.00 83.25 171 LEU A O 1
ATOM 1292 N N . GLU A 1 172 ? -0.082 0.670 -5.799 1.00 80.44 172 GLU A N 1
ATOM 1293 C CA . GLU A 1 172 ? 0.818 1.519 -5.014 1.00 80.44 172 GLU A CA 1
ATOM 1294 C C . GLU A 1 172 ? 2.179 0.852 -4.774 1.00 80.44 172 GLU A C 1
ATOM 1296 O O . GLU A 1 172 ? 3.209 1.489 -4.983 1.00 80.44 172 GLU A O 1
ATOM 1301 N N . GLU A 1 173 ? 2.204 -0.442 -4.450 1.00 81.81 173 GLU A N 1
ATOM 1302 C CA . GLU A 1 173 ? 3.453 -1.208 -4.323 1.00 81.81 173 GLU A CA 1
ATOM 1303 C C . GLU A 1 173 ? 4.221 -1.285 -5.651 1.00 81.81 173 GLU A C 1
ATOM 1305 O O . GLU A 1 173 ? 5.441 -1.137 -5.686 1.00 81.81 173 GLU A O 1
ATOM 1310 N N . MET A 1 174 ? 3.515 -1.449 -6.771 1.00 81.25 174 MET A N 1
ATOM 1311 C CA . MET A 1 174 ? 4.121 -1.433 -8.105 1.00 81.25 174 MET A CA 1
ATOM 1312 C C . MET A 1 174 ? 4.501 -0.034 -8.597 1.00 81.25 174 MET A C 1
ATOM 1314 O O . MET A 1 174 ? 5.142 0.087 -9.633 1.00 81.25 174 MET A O 1
ATOM 1318 N N . LEU A 1 175 ? 4.130 1.037 -7.898 1.00 75.94 175 LEU A N 1
ATOM 1319 C CA . LEU A 1 175 ? 4.597 2.386 -8.224 1.00 75.94 175 LEU A CA 1
ATOM 1320 C C . LEU A 1 175 ? 5.973 2.692 -7.629 1.00 75.94 175 LEU A C 1
ATOM 1322 O O . LEU A 1 175 ? 6.608 3.660 -8.061 1.00 75.94 175 LEU A O 1
ATOM 1326 N N . ASP A 1 176 ? 6.478 1.851 -6.722 1.00 79.06 176 ASP A N 1
ATOM 1327 C CA . ASP A 1 176 ? 7.885 1.851 -6.307 1.00 79.06 176 ASP A CA 1
ATOM 1328 C C . ASP A 1 176 ? 8.761 1.172 -7.377 1.00 79.06 176 ASP A C 1
ATOM 1330 O O . ASP A 1 176 ? 9.354 0.104 -7.210 1.00 79.06 176 ASP A O 1
ATOM 1334 N N . ILE A 1 177 ? 8.750 1.777 -8.565 1.00 77.31 177 ILE A N 1
ATOM 1335 C CA . ILE A 1 177 ? 9.363 1.244 -9.777 1.00 77.31 177 ILE A CA 1
ATOM 1336 C C . ILE A 1 177 ? 10.898 1.320 -9.657 1.00 77.31 177 ILE A C 1
ATOM 1338 O O . ILE A 1 177 ? 11.424 2.381 -9.309 1.00 77.31 177 ILE A O 1
ATOM 1342 N N . PRO A 1 178 ? 11.649 0.269 -10.050 1.00 81.88 178 PRO A N 1
ATOM 1343 C CA . PRO A 1 178 ? 13.106 0.335 -10.140 1.00 81.88 178 PRO A CA 1
ATOM 1344 C C . PRO A 1 178 ? 13.584 1.499 -11.021 1.00 81.88 178 PRO A C 1
ATOM 1346 O O . PRO A 1 178 ? 13.045 1.708 -12.112 1.00 81.88 178 PRO A O 1
ATOM 1349 N N . ASP A 1 179 ? 14.647 2.193 -10.602 1.00 80.12 179 ASP A N 1
ATOM 1350 C CA . ASP A 1 179 ? 15.184 3.375 -11.301 1.00 80.12 179 ASP A CA 1
ATOM 1351 C C . ASP A 1 179 ? 15.409 3.141 -12.806 1.00 80.12 179 ASP A C 1
ATOM 1353 O O . ASP A 1 179 ? 15.107 4.005 -13.622 1.00 80.12 179 ASP A O 1
ATOM 1357 N N . GLU A 1 180 ? 15.855 1.943 -13.196 1.00 77.56 180 GLU A N 1
ATOM 1358 C CA . GLU A 1 180 ? 16.068 1.572 -14.601 1.00 77.56 180 GLU A CA 1
ATOM 1359 C C . GLU A 1 180 ? 14.778 1.624 -15.441 1.00 77.56 180 GLU A C 1
ATOM 1361 O O . GLU A 1 180 ? 14.788 2.081 -16.585 1.00 77.56 180 GLU A O 1
ATOM 1366 N N . ILE A 1 181 ? 13.653 1.167 -14.886 1.00 78.69 181 ILE A N 1
ATOM 1367 C CA . ILE A 1 181 ? 12.356 1.190 -15.573 1.00 78.69 181 ILE A CA 1
ATOM 1368 C C . ILE A 1 181 ? 11.789 2.607 -15.574 1.00 78.69 181 ILE A C 1
ATOM 1370 O O . ILE A 1 181 ? 11.230 3.047 -16.579 1.00 78.69 181 ILE A O 1
ATOM 1374 N N . LYS A 1 182 ? 11.975 3.341 -14.475 1.00 79.94 182 LYS A N 1
ATOM 1375 C CA . LYS A 1 182 ? 11.584 4.745 -14.375 1.00 79.94 182 LYS A CA 1
ATOM 1376 C C . LYS A 1 182 ? 12.282 5.591 -15.440 1.00 79.94 182 LYS A C 1
ATOM 1378 O O . LYS A 1 182 ? 11.610 6.275 -16.206 1.00 79.94 182 LYS A O 1
ATOM 1383 N N . GLU A 1 183 ? 13.602 5.467 -15.571 1.00 79.06 183 GLU A N 1
ATOM 1384 C CA . GLU A 1 183 ? 14.386 6.144 -16.610 1.00 79.06 183 GLU A CA 1
ATOM 1385 C C . GLU A 1 183 ? 13.950 5.731 -18.023 1.00 79.06 183 GLU A C 1
ATOM 1387 O O . GLU A 1 183 ? 13.760 6.588 -18.896 1.00 79.06 183 GLU A O 1
ATOM 1392 N N . ALA A 1 184 ? 13.738 4.428 -18.246 1.00 78.94 184 ALA A N 1
ATOM 1393 C CA . ALA A 1 184 ? 13.250 3.914 -19.520 1.00 78.94 184 ALA A CA 1
ATOM 1394 C C . ALA A 1 184 ? 11.904 4.552 -19.887 1.00 78.94 184 ALA A C 1
ATOM 1396 O O . ALA A 1 184 ? 11.729 5.053 -20.993 1.00 78.94 184 ALA A O 1
ATOM 1397 N N . CYS A 1 185 ? 10.968 4.626 -18.955 1.00 76.06 185 CYS A N 1
ATOM 1398 C CA . CYS A 1 185 ? 9.646 5.168 -19.206 1.00 76.06 185 CYS A CA 1
ATOM 1399 C C . CYS A 1 185 ? 9.562 6.699 -19.271 1.00 76.06 185 CYS A C 1
ATOM 1401 O O . CYS A 1 185 ? 8.752 7.229 -20.044 1.00 76.06 185 CYS A O 1
ATOM 1403 N N . ASP A 1 186 ? 10.390 7.414 -18.507 1.00 79.00 186 ASP A N 1
ATOM 1404 C CA . ASP A 1 186 ? 10.512 8.873 -18.579 1.00 79.00 186 ASP A CA 1
ATOM 1405 C C . ASP A 1 186 ? 11.018 9.297 -19.962 1.00 79.00 186 ASP A C 1
ATOM 1407 O O . ASP A 1 186 ? 10.531 10.273 -20.542 1.00 79.00 186 ASP A O 1
ATOM 1411 N N . SER A 1 187 ? 11.922 8.505 -20.551 1.00 69.12 187 SER A N 1
ATOM 1412 C CA . SER A 1 187 ? 12.434 8.744 -21.904 1.00 69.12 187 SER A CA 1
ATOM 1413 C C . SER A 1 187 ? 11.369 8.601 -23.005 1.00 69.12 187 SER A C 1
ATOM 1415 O O . SER A 1 187 ? 11.514 9.189 -24.077 1.00 69.12 187 SER A O 1
ATOM 1417 N N . VAL A 1 188 ? 10.260 7.904 -22.720 1.00 67.12 188 VAL A N 1
ATOM 1418 C CA . VAL A 1 188 ? 9.163 7.617 -23.667 1.00 67.12 188 VAL A CA 1
ATOM 1419 C C . VAL A 1 188 ? 7.887 8.415 -23.327 1.00 67.12 188 VAL A C 1
ATOM 1421 O O . VAL A 1 188 ? 6.875 8.304 -24.013 1.00 67.12 188 VAL A O 1
ATOM 1424 N N . SER A 1 189 ? 7.918 9.287 -22.303 1.00 59.94 189 SER A N 1
ATOM 1425 C CA . SER A 1 189 ? 6.789 10.150 -21.884 1.00 59.94 189 SER A CA 1
ATOM 1426 C C . SER A 1 189 ? 5.475 9.397 -21.585 1.00 59.94 189 SER A C 1
ATOM 1428 O O . SER A 1 189 ? 4.387 9.953 -21.761 1.00 59.94 189 SER A O 1
ATOM 1430 N N . SER A 1 190 ? 5.552 8.127 -21.166 1.00 54.84 190 SER A N 1
ATOM 1431 C CA . SER A 1 190 ? 4.391 7.221 -21.174 1.00 54.84 190 SER A CA 1
ATOM 1432 C C . SER A 1 190 ? 3.866 6.814 -19.790 1.00 54.84 190 SER A C 1
ATOM 1434 O O . SER A 1 190 ? 2.691 6.467 -19.694 1.00 54.84 190 SER A O 1
ATOM 1436 N N . LEU A 1 191 ? 4.675 6.884 -18.722 1.00 51.34 191 LEU A N 1
ATOM 1437 C CA . LEU A 1 191 ? 4.252 6.456 -17.374 1.00 51.34 191 LEU A CA 1
ATOM 1438 C C . LEU A 1 191 ? 3.248 7.407 -16.724 1.00 51.34 191 LEU A C 1
ATOM 1440 O O . LEU A 1 191 ? 2.195 6.967 -16.265 1.00 51.34 191 LEU A O 1
ATOM 1444 N N . ASN A 1 192 ? 3.543 8.711 -16.731 1.00 49.34 192 ASN A N 1
ATOM 1445 C CA . ASN A 1 192 ? 2.732 9.688 -15.998 1.00 49.34 192 ASN A CA 1
ATOM 1446 C C . ASN A 1 192 ? 1.271 9.703 -16.474 1.00 49.34 192 ASN A C 1
ATOM 1448 O O . ASN A 1 192 ? 0.364 9.808 -15.665 1.00 49.34 192 ASN A O 1
ATOM 1452 N N . ASN A 1 193 ? 1.012 9.482 -17.767 1.00 49.97 193 ASN A N 1
ATOM 1453 C CA . ASN A 1 193 ? -0.347 9.559 -18.309 1.00 49.97 193 ASN A CA 1
ATOM 1454 C C . ASN A 1 193 ? -1.230 8.334 -18.014 1.00 49.97 193 ASN A C 1
ATOM 1456 O O . ASN A 1 193 ? -2.450 8.476 -18.036 1.00 49.97 193 ASN A O 1
ATOM 1460 N N . ILE A 1 194 ? -0.662 7.146 -17.781 1.00 52.31 194 ILE A N 1
ATOM 1461 C CA . ILE A 1 194 ? -1.448 5.925 -17.522 1.00 52.31 194 ILE A CA 1
ATOM 1462 C C . ILE A 1 194 ? -1.709 5.798 -16.021 1.00 52.31 194 ILE A C 1
ATOM 1464 O O . ILE A 1 194 ? -2.859 5.659 -15.611 1.00 52.31 194 ILE A O 1
ATOM 1468 N N . PHE A 1 195 ? -0.671 5.959 -15.199 1.00 54.44 195 PHE A N 1
ATOM 1469 C CA . PHE A 1 195 ? -0.794 5.824 -13.750 1.00 54.44 195 PHE A CA 1
ATOM 1470 C C . PHE A 1 195 ? -1.533 6.998 -13.103 1.00 54.44 195 PHE A C 1
ATOM 1472 O O . PHE A 1 195 ? -2.424 6.756 -12.291 1.00 54.44 195 PHE A O 1
ATOM 1479 N N . GLU A 1 196 ? -1.277 8.255 -13.501 1.00 49.59 196 GLU A N 1
ATOM 1480 C CA . GLU A 1 196 ? -2.090 9.370 -12.988 1.00 49.59 196 GLU A CA 1
ATOM 1481 C C . GLU A 1 196 ? -3.551 9.219 -13.416 1.00 49.59 196 GLU A C 1
ATOM 1483 O O . GLU A 1 196 ? -4.434 9.478 -12.609 1.00 49.59 196 GLU A O 1
ATOM 1488 N N . TYR A 1 197 ? -3.836 8.752 -14.639 1.00 48.94 197 TYR A N 1
ATOM 1489 C CA . TYR A 1 197 ? -5.212 8.586 -15.115 1.00 48.94 197 TYR A CA 1
ATOM 1490 C C . TYR A 1 197 ? -5.967 7.469 -14.387 1.00 48.94 197 TYR A C 1
ATOM 1492 O O . TYR A 1 197 ? -7.143 7.649 -14.063 1.00 48.94 197 TYR A O 1
ATOM 1500 N N . GLU A 1 198 ? -5.331 6.330 -14.107 1.00 52.09 198 GLU A N 1
ATOM 1501 C CA . GLU A 1 198 ? -5.979 5.234 -13.379 1.00 52.09 198 GLU A CA 1
ATOM 1502 C C . GLU A 1 198 ? -6.177 5.557 -11.896 1.00 52.09 198 GLU A C 1
ATOM 1504 O O . GLU A 1 198 ? -7.269 5.329 -11.368 1.00 52.09 198 GLU A O 1
ATOM 1509 N N . ILE A 1 199 ? -5.194 6.194 -11.254 1.00 53.28 199 ILE A N 1
ATOM 1510 C CA . ILE A 1 199 ? -5.305 6.651 -9.864 1.00 53.28 199 ILE A CA 1
ATOM 1511 C C . ILE A 1 199 ? -6.376 7.747 -9.739 1.00 53.28 199 ILE A C 1
ATOM 1513 O O . ILE A 1 199 ? -7.235 7.664 -8.859 1.00 53.28 199 ILE A O 1
ATOM 1517 N N . ASP A 1 200 ? -6.407 8.742 -10.636 1.00 47.34 200 ASP A N 1
ATOM 1518 C CA . ASP A 1 200 ? -7.422 9.809 -10.602 1.00 47.34 200 ASP A CA 1
ATOM 1519 C C . ASP A 1 200 ? -8.832 9.306 -10.918 1.00 47.34 200 ASP A C 1
ATOM 1521 O O . ASP A 1 200 ? -9.820 9.880 -10.449 1.00 47.34 200 ASP A O 1
ATOM 1525 N N . LYS A 1 201 ? -8.953 8.272 -11.755 1.00 50.66 201 LYS A N 1
ATOM 1526 C CA . LYS A 1 201 ? -10.238 7.664 -12.110 1.00 50.66 201 LYS A CA 1
ATOM 1527 C C . LYS A 1 201 ? -10.786 6.811 -10.968 1.00 50.66 201 LYS A C 1
ATOM 1529 O O . LYS A 1 201 ? -12.001 6.817 -10.773 1.00 50.66 201 LYS A O 1
ATOM 1534 N N . LYS A 1 202 ? -9.922 6.121 -10.216 1.00 51.34 202 LYS A N 1
ATOM 1535 C CA . LYS A 1 202 ? -10.320 5.285 -9.073 1.00 51.34 202 LYS A CA 1
ATOM 1536 C C . LYS A 1 202 ? -10.541 6.103 -7.790 1.00 51.34 202 LYS A C 1
ATOM 1538 O O . LYS A 1 202 ? -11.501 5.839 -7.086 1.00 51.34 202 LYS A O 1
ATOM 1543 N N . LYS A 1 203 ? -9.807 7.205 -7.561 1.00 48.09 203 LYS A N 1
ATOM 1544 C CA . LYS A 1 203 ? -10.061 8.153 -6.443 1.00 48.09 203 LYS A CA 1
ATOM 1545 C C . LYS A 1 203 ? -11.356 8.982 -6.562 1.00 48.09 203 LYS A C 1
ATOM 1547 O O . LYS A 1 203 ? -11.708 9.696 -5.627 1.00 48.09 203 LYS A O 1
ATOM 1552 N N . LYS A 1 204 ? -12.036 8.964 -7.718 1.00 45.09 204 LYS A N 1
ATOM 1553 C CA . LYS A 1 204 ? -13.258 9.756 -7.998 1.00 45.09 204 LYS A CA 1
ATOM 1554 C C . LYS A 1 204 ? -14.564 8.946 -7.955 1.00 45.09 204 LYS A C 1
ATOM 1556 O O . LYS A 1 204 ? -15.617 9.528 -8.232 1.00 45.09 204 LYS A O 1
ATOM 1561 N N . LYS A 1 205 ? -14.513 7.645 -7.664 1.00 41.56 205 LYS A N 1
ATOM 1562 C CA . LYS A 1 205 ? -15.691 6.801 -7.406 1.00 41.56 205 LYS A CA 1
ATOM 1563 C C . LYS A 1 205 ? -15.902 6.619 -5.912 1.00 41.56 205 LYS A C 1
ATOM 1565 O O . LYS A 1 205 ? -17.090 6.471 -5.549 1.00 41.56 205 LYS A O 1
#

Radius of gyration: 24.41 Å; Cα contacts (8 Å, |Δi|>4): 122; chains: 1; bounding box: 41×37×74 Å